Protein AF-A0A968TLF1-F1 (afdb_monomer)

Foldseek 3Di:
DDDDDDDDDPPPQCQDFLWQLFADQWPDPCLLVVNLVQFAQAPDPPQSQNQFFFLRVDDDDPPGPDRDDGQQEGWTDAPDADPVLWGFIFGFGGAWFFWADWDPALEPAQQGTKIKGWDCGSNFTKIKIWGQFPDAPDDGGDTGHRRGTGGGWGQGHPPGDSVRTTTGMFIKHFFAQQVQVCCVVPVPVVDDVDDCPPGCPPCVRIHTFGCSVQNSCSVVVHIDRPVRSVVPDDPPDDDDDQDPCPPIPCSVRCVVPDDDDPPDDPPPPDD

Radius of gyration: 20.94 Å; Cα contacts (8 Å, |Δi|>4): 547; chains: 1; bounding box: 67×45×72 Å

Sequence (271 aa):
MRLLLCGAVWATGWCGAQTLDFQWPTENRALAEGRLEEFYQPTIRNRLISGQYGFVRTSGPEPPRYFERFHEGLDIRPVRRDAAGEPLDPVSAAAAGVVRYVNNRPGASNYGRYVVVEHPVGGHRVFTFYGHLARVGVAAGAEVARGGELGILGYTGTGITKERAHLHFEVTFRIQEDYAKWYVERGKKFGEESRNDHGDWNGLAFLGVDPAPVLLAAHRGEAMTLEAVFAAQEPQFKIRFPAPESYLYWQRQFPEQVEGGLAGRRRRVGK

pLDDT: mean 85.49, std 18.59, range [22.3, 98.88]

Structure (mmCIF, N/CA/C/O backbone):
data_AF-A0A968TLF1-F1
#
_entry.id   AF-A0A968TLF1-F1
#
loop_
_atom_site.group_PDB
_atom_site.id
_atom_site.type_symbol
_atom_site.label_atom_id
_atom_site.label_alt_id
_atom_site.label_comp_id
_atom_site.label_asym_id
_atom_site.label_entity_id
_atom_site.label_seq_id
_atom_site.pdbx_PDB_ins_code
_atom_site.Cartn_x
_atom_site.Cartn_y
_atom_site.Cartn_z
_atom_site.occupancy
_atom_site.B_iso_or_equiv
_atom_site.auth_seq_id
_atom_site.auth_comp_id
_atom_site.auth_asym_id
_atom_site.auth_atom_id
_atom_site.pdbx_PDB_model_num
ATOM 1 N N . MET A 1 1 ? -38.750 -18.410 37.688 1.00 26.41 1 MET A N 1
ATOM 2 C CA . MET A 1 1 ? -39.864 -18.815 36.798 1.00 26.41 1 MET A CA 1
ATOM 3 C C . MET A 1 1 ? -40.213 -17.611 35.920 1.00 26.41 1 MET A C 1
ATOM 5 O O . MET A 1 1 ? -40.122 -16.505 36.428 1.00 26.41 1 MET A O 1
ATOM 9 N N . ARG A 1 2 ? -40.454 -17.857 34.621 1.00 25.56 2 ARG A N 1
ATOM 10 C CA . ARG A 1 2 ? -40.613 -16.956 33.442 1.00 25.56 2 ARG A CA 1
ATOM 11 C C . ARG A 1 2 ? -41.352 -15.614 33.690 1.00 25.56 2 ARG A C 1
ATOM 13 O O . ARG A 1 2 ? -42.177 -15.563 34.587 1.00 25.56 2 ARG A O 1
ATOM 20 N N . LEU A 1 3 ? -41.173 -14.526 32.925 1.00 22.30 3 LEU A N 1
ATOM 21 C CA . LEU A 1 3 ? -41.148 -14.374 31.453 1.00 22.30 3 LEU A CA 1
ATOM 22 C C . LEU A 1 3 ? -40.607 -12.973 31.067 1.00 22.30 3 LEU A C 1
ATOM 24 O O . LEU A 1 3 ? -40.957 -12.000 31.724 1.00 22.30 3 LEU A O 1
ATOM 28 N N . LEU A 1 4 ? -39.883 -12.853 29.949 1.00 22.69 4 LEU A N 1
ATOM 29 C CA . LEU A 1 4 ? -39.806 -11.616 29.156 1.00 22.69 4 LEU A CA 1
ATOM 30 C C . LEU A 1 4 ? -39.796 -12.005 27.672 1.00 22.69 4 LEU A C 1
ATOM 32 O O . LEU A 1 4 ? -38.877 -12.664 27.193 1.00 22.69 4 LEU A O 1
ATOM 36 N N . LEU A 1 5 ? -40.877 -11.646 26.982 1.00 34.75 5 LEU A N 1
ATOM 37 C CA . LEU A 1 5 ? -41.013 -11.657 25.529 1.00 34.75 5 LEU A CA 1
ATOM 38 C C . LEU A 1 5 ? -40.664 -10.248 25.055 1.00 34.75 5 LEU A C 1
ATOM 40 O O . LEU A 1 5 ? -41.315 -9.300 25.484 1.00 34.75 5 LEU A O 1
ATOM 44 N N . CYS A 1 6 ? -39.693 -10.111 24.157 1.00 28.41 6 CYS A N 1
ATOM 45 C CA . CYS A 1 6 ? -39.662 -8.975 23.246 1.00 28.41 6 CYS A CA 1
ATOM 46 C C . CYS A 1 6 ? -38.902 -9.332 21.969 1.00 28.41 6 CYS A C 1
ATOM 48 O O . CYS A 1 6 ? -37.732 -9.696 22.016 1.00 28.41 6 CYS A O 1
ATOM 50 N N . GLY A 1 7 ? -39.640 -9.238 20.860 1.00 25.33 7 GLY A N 1
ATOM 51 C CA . GLY A 1 7 ? -39.197 -8.918 19.505 1.00 25.33 7 GLY A CA 1
ATOM 52 C C . GLY A 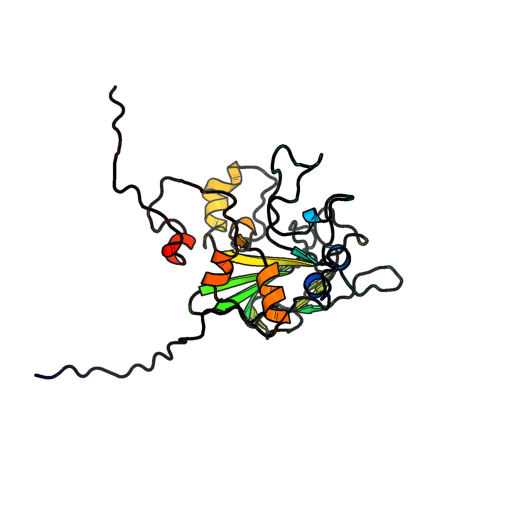1 7 ? -37.887 -9.518 19.019 1.00 25.33 7 GLY A C 1
ATOM 53 O O . GLY A 1 7 ? -36.814 -8.979 19.272 1.00 25.33 7 GLY A O 1
ATOM 54 N N . ALA A 1 8 ? -38.004 -10.544 18.179 1.00 33.44 8 ALA A N 1
ATOM 55 C CA . ALA A 1 8 ? -36.965 -10.895 17.228 1.00 33.44 8 ALA A CA 1
ATOM 56 C C . ALA A 1 8 ? -36.716 -9.707 16.282 1.00 33.44 8 ALA A C 1
ATOM 58 O O . ALA A 1 8 ? -37.448 -9.500 15.315 1.00 33.44 8 ALA A O 1
ATOM 59 N N . VAL A 1 9 ? -35.672 -8.930 16.559 1.00 32.50 9 VAL A N 1
ATOM 60 C CA . VAL A 1 9 ? -34.968 -8.192 15.514 1.00 32.50 9 VAL A CA 1
ATOM 61 C C . VAL A 1 9 ? -33.915 -9.154 14.998 1.00 32.50 9 VAL A C 1
ATOM 63 O O . VAL A 1 9 ? -32.971 -9.496 15.709 1.00 32.50 9 VAL A O 1
ATOM 66 N N . TRP A 1 10 ? -34.096 -9.617 13.766 1.00 33.94 10 TRP A N 1
ATOM 67 C CA . TRP A 1 10 ? -33.029 -10.249 13.008 1.00 33.94 10 TRP A CA 1
ATOM 68 C C . TRP A 1 10 ? -31.988 -9.169 12.711 1.00 33.94 10 TRP A C 1
ATOM 70 O O . TRP A 1 10 ? -31.961 -8.585 11.633 1.00 33.94 10 TRP A O 1
ATOM 80 N N . ALA A 1 11 ? -31.137 -8.868 13.688 1.00 34.66 11 ALA A N 1
ATOM 81 C CA . ALA A 1 11 ? -29.806 -8.419 13.358 1.00 34.66 11 ALA A CA 1
ATOM 82 C C . ALA A 1 11 ? -29.149 -9.644 12.730 1.00 34.66 11 ALA A C 1
ATOM 84 O O . ALA A 1 11 ? -28.826 -10.611 13.422 1.00 34.66 11 ALA A O 1
ATOM 85 N N . THR A 1 12 ? -28.998 -9.638 11.408 1.00 38.50 12 THR A N 1
ATOM 86 C CA . THR A 1 12 ? -27.968 -10.437 10.753 1.00 38.50 12 THR A CA 1
ATOM 87 C C . THR A 1 12 ? -26.639 -9.934 11.301 1.00 38.50 12 THR A C 1
ATOM 89 O O . THR A 1 12 ? -25.987 -9.070 10.718 1.00 38.50 12 THR A O 1
ATOM 92 N N . GLY A 1 13 ? -26.288 -10.405 12.497 1.00 34.53 13 GLY A N 1
ATOM 93 C CA . GLY A 1 13 ? -24.956 -10.290 13.033 1.00 34.53 13 GLY A CA 1
ATOM 94 C C . GLY A 1 13 ? -24.076 -11.010 12.039 1.00 34.53 13 GLY A C 1
ATOM 95 O O . GLY A 1 13 ? -24.109 -12.237 11.947 1.00 34.53 13 GLY A O 1
ATOM 96 N N . TRP A 1 14 ? -23.326 -10.244 11.256 1.00 41.62 14 TRP A N 1
ATOM 97 C CA . TRP A 1 14 ? -22.192 -10.778 10.534 1.00 41.62 14 TRP A CA 1
ATOM 98 C C . TRP A 1 14 ? -21.167 -11.16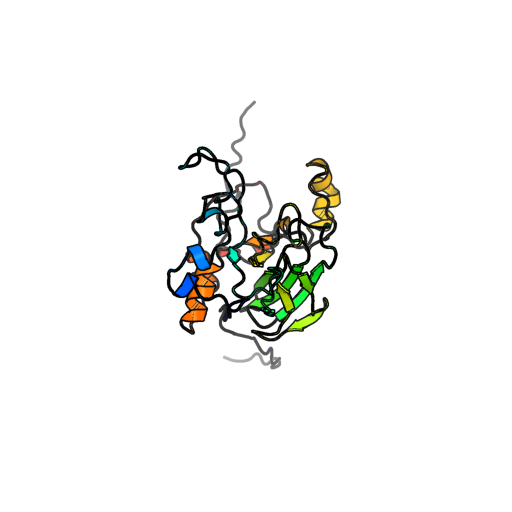5 11.602 1.00 41.62 14 TRP A C 1
ATOM 100 O O . TRP A 1 14 ? -20.234 -10.433 11.907 1.00 41.62 14 TRP A O 1
ATOM 110 N N . CYS A 1 15 ? -21.356 -12.336 12.207 1.00 38.25 15 CYS A N 1
ATOM 111 C CA . CYS A 1 15 ? -20.282 -13.076 12.849 1.00 38.25 15 CYS A CA 1
ATOM 112 C C . CYS A 1 15 ? -19.454 -13.701 11.715 1.00 38.25 15 CYS A C 1
ATOM 114 O O . CYS A 1 15 ? -19.389 -14.913 11.545 1.00 38.25 15 CYS A O 1
ATOM 116 N N .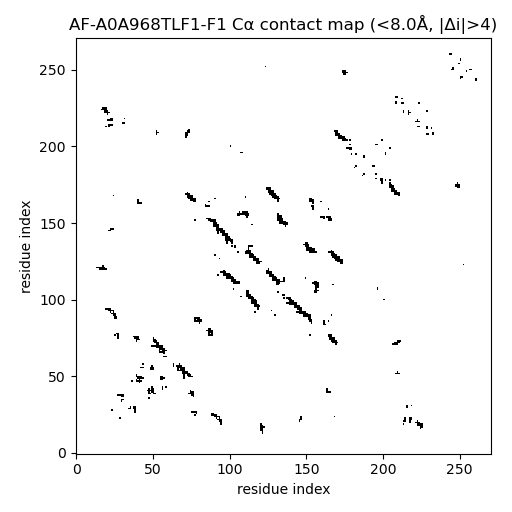 GLY A 1 16 ? -18.947 -12.843 10.825 1.00 49.25 16 GLY A N 1
ATOM 117 C CA . GLY A 1 16 ? -17.960 -13.231 9.836 1.00 49.25 16 GL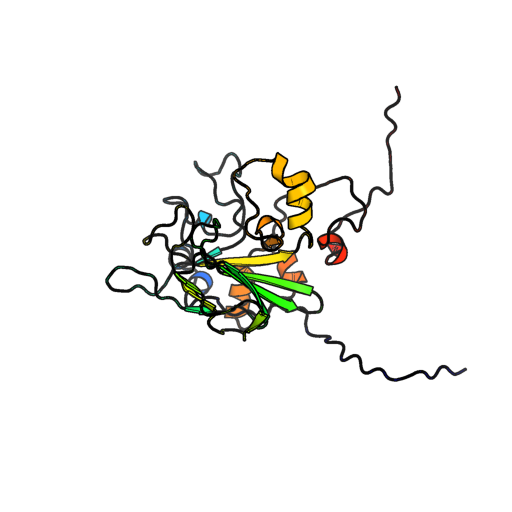Y A CA 1
ATOM 118 C C . GLY A 1 16 ? -16.647 -13.459 10.565 1.00 49.25 16 GLY A C 1
ATOM 119 O O . GLY A 1 16 ? -16.340 -12.751 11.527 1.00 49.25 16 GLY A O 1
ATOM 120 N N . ALA A 1 17 ? -15.879 -14.447 10.120 1.00 57.53 17 ALA A N 1
ATOM 121 C CA . ALA A 1 17 ? -14.510 -14.609 10.576 1.00 57.53 17 ALA A CA 1
ATOM 122 C C . ALA A 1 17 ? -13.767 -13.262 10.442 1.00 57.53 17 ALA A C 1
ATOM 124 O O . ALA A 1 17 ? -13.889 -12.583 9.420 1.00 57.53 17 ALA A O 1
ATOM 125 N N . GLN A 1 18 ? -13.033 -12.848 11.482 1.00 78.88 18 GLN A N 1
ATOM 126 C CA . GLN A 1 18 ? -12.209 -11.628 11.493 1.00 78.88 18 GLN A CA 1
ATOM 127 C C . GLN A 1 18 ? -10.947 -11.816 10.635 1.00 78.88 18 GLN A C 1
ATOM 129 O O . GLN A 1 18 ? -9.830 -11.594 11.097 1.00 78.88 18 GLN A O 1
ATOM 134 N N . THR A 1 19 ? -11.108 -12.322 9.415 1.00 87.38 19 THR A N 1
ATOM 135 C CA . THR A 1 19 ? -10.018 -12.814 8.579 1.00 87.38 19 THR A CA 1
ATOM 136 C C . THR A 1 19 ? -9.822 -11.958 7.341 1.00 87.38 19 THR A C 1
ATOM 138 O O . THR A 1 19 ? -10.777 -11.633 6.636 1.00 87.38 19 THR A O 1
ATOM 141 N N . LEU A 1 20 ? -8.565 -11.656 7.042 1.00 87.12 20 LEU A N 1
ATOM 142 C CA . LEU A 1 20 ? -8.115 -11.076 5.788 1.00 87.12 20 LEU A CA 1
ATOM 143 C C . LEU A 1 20 ? -7.947 -12.188 4.751 1.00 87.12 20 LEU A C 1
ATOM 145 O O . LEU A 1 20 ? -6.890 -12.813 4.667 1.00 87.12 20 LEU A O 1
ATOM 149 N N . ASP A 1 21 ? -8.998 -12.439 3.969 1.00 88.44 21 ASP A N 1
ATOM 150 C CA . ASP A 1 21 ? -8.920 -13.266 2.757 1.00 88.44 21 ASP A CA 1
ATOM 151 C C . ASP A 1 21 ? -8.455 -12.402 1.582 1.00 88.44 21 ASP A C 1
ATOM 153 O O . ASP A 1 21 ? -9.246 -11.848 0.811 1.00 88.44 21 ASP A O 1
ATOM 157 N N . PHE A 1 22 ? -7.142 -12.210 1.506 1.00 94.81 22 PHE A N 1
ATOM 158 C CA . PHE A 1 22 ? -6.538 -11.368 0.486 1.00 94.81 22 PHE A CA 1
ATOM 159 C C . PHE A 1 22 ? -6.160 -12.177 -0.757 1.00 94.81 22 PHE A C 1
ATOM 161 O O . PHE A 1 22 ? -6.060 -13.403 -0.761 1.00 94.81 22 PHE A O 1
ATOM 168 N N . GLN A 1 23 ? -5.963 -11.464 -1.852 1.00 96.81 23 GLN A N 1
ATOM 169 C CA . GLN A 1 23 ? -5.277 -11.910 -3.050 1.00 96.81 23 GLN A CA 1
ATOM 170 C C . GLN A 1 23 ? -4.143 -10.926 -3.346 1.00 96.81 23 GLN A C 1
ATOM 172 O O . GLN A 1 23 ? -4.087 -9.830 -2.786 1.00 96.81 23 GLN A O 1
ATOM 177 N N . TRP A 1 24 ? -3.222 -11.317 -4.217 1.00 98.25 24 TRP A N 1
ATOM 178 C CA . TRP A 1 24 ? -2.065 -10.491 -4.537 1.00 98.25 24 TRP A CA 1
ATOM 179 C C . TRP A 1 24 ? -2.464 -9.292 -5.407 1.00 98.25 24 TRP A C 1
ATOM 181 O O . TRP A 1 24 ? -3.121 -9.468 -6.428 1.00 98.25 24 TRP A O 1
ATOM 191 N N . PRO A 1 25 ? -2.027 -8.069 -5.085 1.00 98.44 25 PRO A N 1
ATOM 192 C CA . PRO A 1 25 ? -2.493 -6.874 -5.786 1.00 98.44 25 PRO A CA 1
ATOM 193 C C . PRO A 1 25 ? -1.937 -6.729 -7.215 1.00 98.44 25 PRO A C 1
ATOM 195 O O . PRO A 1 25 ? -2.433 -5.903 -7.976 1.00 98.44 25 PRO A O 1
ATOM 198 N N . THR A 1 26 ? -0.936 -7.530 -7.589 1.00 98.44 26 THR A N 1
ATOM 199 C CA . THR A 1 26 ? -0.379 -7.653 -8.948 1.00 98.44 26 THR A CA 1
ATOM 200 C C . THR A 1 26 ? -0.198 -9.131 -9.299 1.00 98.44 26 THR A C 1
ATOM 202 O O . THR A 1 26 ? -0.517 -10.011 -8.499 1.00 98.44 26 THR A O 1
ATOM 205 N N . GLU A 1 27 ? 0.345 -9.443 -10.476 1.00 97.88 27 GLU A N 1
ATOM 206 C CA . GLU A 1 27 ? 0.711 -10.814 -10.863 1.00 97.88 27 GLU A CA 1
ATOM 207 C C . GLU A 1 27 ? 2.030 -11.302 -10.253 1.00 97.88 27 GLU A C 1
ATOM 209 O O . GLU A 1 27 ? 2.309 -12.497 -10.287 1.00 97.88 27 GLU A O 1
ATOM 214 N N . ASN A 1 28 ? 2.835 -10.415 -9.663 1.00 98.44 28 ASN A N 1
ATOM 215 C CA . ASN A 1 28 ? 4.126 -10.795 -9.102 1.00 98.44 28 ASN A CA 1
ATOM 216 C C . ASN A 1 28 ? 3.938 -11.749 -7.903 1.00 98.44 28 ASN A C 1
ATOM 218 O O . ASN A 1 28 ? 3.267 -11.409 -6.927 1.00 98.44 28 ASN A O 1
ATOM 222 N N . ARG A 1 29 ? 4.500 -12.963 -7.985 1.00 97.94 29 ARG A N 1
ATOM 223 C CA . ARG A 1 29 ? 4.467 -13.999 -6.928 1.00 97.94 29 ARG A CA 1
ATOM 224 C C . ARG A 1 29 ? 5.842 -14.290 -6.323 1.00 97.94 29 ARG A C 1
ATOM 226 O O . ARG A 1 29 ? 5.943 -15.118 -5.424 1.00 97.94 29 ARG A O 1
ATOM 233 N N . ALA A 1 30 ? 6.886 -13.579 -6.751 1.00 98.31 30 ALA A N 1
ATOM 234 C CA . ALA A 1 30 ? 8.275 -13.908 -6.444 1.00 98.31 30 ALA A CA 1
ATOM 235 C C . ALA A 1 30 ? 8.590 -13.982 -4.936 1.00 98.31 30 ALA A C 1
ATOM 237 O O . ALA A 1 30 ? 9.421 -14.792 -4.528 1.00 98.31 30 ALA A O 1
ATOM 238 N N . LEU A 1 31 ? 7.886 -13.214 -4.092 1.00 97.94 31 LEU A N 1
ATOM 239 C CA . LEU A 1 31 ? 8.010 -13.299 -2.632 1.00 97.94 31 LEU A CA 1
ATOM 240 C C . LEU A 1 31 ? 7.664 -14.695 -2.093 1.00 97.94 31 LEU A C 1
ATOM 242 O O . LEU A 1 31 ? 8.396 -15.219 -1.258 1.00 97.94 31 LEU A O 1
ATOM 246 N N . ALA A 1 32 ? 6.582 -15.308 -2.581 1.00 97.44 32 ALA A N 1
ATOM 247 C CA . ALA A 1 32 ? 6.165 -16.645 -2.156 1.00 97.44 32 ALA A CA 1
ATOM 248 C C . ALA A 1 32 ? 7.154 -17.738 -2.577 1.00 97.44 32 ALA A C 1
ATOM 250 O O . ALA A 1 32 ? 7.231 -18.793 -1.956 1.00 97.44 32 ALA A O 1
ATOM 251 N N . GLU A 1 33 ? 7.939 -17.458 -3.612 1.00 96.50 33 GLU A N 1
ATOM 252 C CA . GLU A 1 33 ? 8.927 -18.367 -4.183 1.00 96.50 33 GLU A CA 1
ATOM 253 C C . GLU A 1 33 ? 10.349 -18.076 -3.659 1.00 96.50 33 GLU A C 1
ATOM 255 O O . GLU A 1 33 ? 11.325 -18.637 -4.152 1.00 96.50 33 GLU A O 1
ATOM 260 N N . GLY A 1 34 ? 10.485 -17.176 -2.675 1.00 96.81 34 GLY A N 1
ATOM 261 C CA . GLY A 1 34 ? 11.762 -16.803 -2.059 1.00 96.81 34 GLY A CA 1
ATOM 262 C C . GLY A 1 34 ? 12.666 -15.915 -2.924 1.00 96.81 34 GLY A C 1
ATOM 263 O O . GLY A 1 34 ? 13.791 -15.612 -2.529 1.00 96.81 34 GLY A O 1
ATOM 264 N N . ARG A 1 35 ? 12.196 -15.450 -4.087 1.00 97.62 35 ARG A N 1
ATOM 265 C CA . ARG A 1 35 ? 12.957 -14.600 -5.017 1.00 97.62 35 ARG A CA 1
ATOM 266 C C . ARG A 1 35 ? 12.776 -13.120 -4.690 1.00 97.62 35 ARG A C 1
ATOM 268 O O . ARG A 1 35 ? 12.132 -12.361 -5.410 1.00 97.62 35 ARG A O 1
ATOM 275 N N . LEU A 1 36 ? 13.357 -12.701 -3.569 1.00 97.00 36 LEU A N 1
ATOM 276 C CA . LEU A 1 36 ? 13.153 -11.361 -3.005 1.00 97.00 36 LEU A CA 1
ATOM 277 C C . LEU A 1 36 ? 13.583 -10.224 -3.947 1.00 97.00 36 LEU A C 1
ATOM 279 O O . LEU A 1 36 ? 12.935 -9.181 -3.971 1.00 97.00 36 LEU A O 1
ATOM 283 N N . GLU A 1 37 ? 14.640 -10.422 -4.739 1.00 95.81 37 GLU A N 1
ATOM 284 C CA . GLU A 1 37 ? 15.132 -9.428 -5.706 1.00 95.81 37 GLU A CA 1
ATOM 285 C C . GLU A 1 37 ? 14.175 -9.199 -6.878 1.00 95.81 37 GLU A C 1
ATOM 287 O O . GLU A 1 37 ? 14.136 -8.104 -7.435 1.00 95.81 37 GLU A O 1
ATOM 292 N N . GLU A 1 38 ? 13.364 -10.192 -7.228 1.00 97.19 38 GLU A N 1
ATOM 293 C CA . GLU A 1 38 ? 12.333 -10.076 -8.264 1.00 97.19 38 GLU A CA 1
ATOM 294 C C . GLU A 1 38 ? 11.026 -9.495 -7.713 1.00 97.19 38 GLU A C 1
ATOM 296 O O . GLU A 1 38 ? 10.191 -9.014 -8.478 1.00 97.19 38 GLU A O 1
ATOM 301 N N . PHE A 1 39 ? 10.850 -9.505 -6.389 1.00 98.19 39 PHE A N 1
ATOM 302 C CA . PHE A 1 39 ? 9.660 -8.975 -5.736 1.00 98.19 39 PHE A CA 1
ATOM 303 C C . PHE A 1 39 ? 9.820 -7.525 -5.285 1.00 98.19 39 PHE A C 1
ATOM 305 O O . PHE A 1 39 ? 9.001 -6.685 -5.648 1.00 98.19 39 PHE A O 1
ATOM 312 N N . TYR A 1 40 ? 10.858 -7.222 -4.502 1.00 97.88 40 TYR A N 1
ATOM 313 C CA . TYR A 1 40 ? 11.035 -5.902 -3.904 1.00 97.88 40 TYR A CA 1
ATOM 314 C C . TYR A 1 40 ? 11.727 -4.941 -4.864 1.00 97.88 40 TYR A C 1
ATOM 316 O O . TYR A 1 40 ? 12.813 -5.219 -5.379 1.00 97.88 40 TYR A O 1
ATOM 324 N N . GLN A 1 41 ? 11.123 -3.774 -5.075 1.00 96.38 41 GLN A N 1
ATOM 325 C CA . GLN A 1 41 ? 11.743 -2.671 -5.792 1.00 96.38 41 GLN A CA 1
ATOM 326 C C . GLN A 1 41 ? 12.505 -1.794 -4.792 1.00 96.38 41 GLN A C 1
ATOM 328 O O . GLN A 1 41 ? 11.887 -1.059 -4.025 1.00 96.38 41 GLN A O 1
ATOM 333 N N . PRO A 1 42 ? 13.847 -1.805 -4.789 1.00 92.00 42 PRO A N 1
ATOM 334 C CA . PRO A 1 42 ? 14.599 -0.953 -3.883 1.00 92.00 42 PRO A CA 1
ATOM 335 C C . PRO A 1 42 ? 14.397 0.529 -4.219 1.00 92.00 42 PRO A C 1
ATOM 337 O O . PRO A 1 42 ? 14.453 0.948 -5.386 1.00 92.00 42 PRO A O 1
ATOM 340 N N . THR A 1 43 ? 14.224 1.336 -3.174 1.00 84.00 43 THR A N 1
ATOM 341 C CA . THR A 1 43 ? 14.180 2.799 -3.264 1.00 84.00 43 THR A CA 1
ATOM 342 C C . THR A 1 43 ? 15.540 3.447 -3.031 1.00 84.00 43 THR A C 1
ATOM 344 O O . THR A 1 43 ? 15.784 4.559 -3.498 1.00 84.00 43 THR A O 1
ATOM 347 N N . ILE A 1 44 ? 16.449 2.718 -2.383 1.00 81.94 44 ILE A N 1
ATOM 348 C CA . ILE A 1 44 ? 17.841 3.095 -2.157 1.00 81.94 44 ILE A CA 1
ATOM 349 C C . ILE A 1 44 ? 18.732 2.154 -2.967 1.00 81.94 44 ILE A C 1
ATOM 351 O O . ILE A 1 44 ? 18.576 0.930 -2.932 1.00 81.94 44 ILE A O 1
ATOM 355 N N . ARG A 1 45 ? 19.677 2.728 -3.721 1.00 78.81 45 ARG A N 1
ATOM 356 C CA . ARG A 1 45 ? 20.585 1.962 -4.583 1.00 78.81 45 ARG A CA 1
ATOM 357 C C . ARG A 1 45 ? 21.303 0.879 -3.772 1.00 78.81 45 ARG A C 1
ATOM 359 O O . ARG A 1 45 ? 21.856 1.170 -2.718 1.00 78.81 45 ARG A O 1
ATOM 366 N N . ASN A 1 46 ? 21.317 -0.347 -4.296 1.00 76.62 46 ASN A N 1
ATOM 367 C CA . ASN A 1 46 ? 21.970 -1.517 -3.696 1.00 76.62 46 ASN A CA 1
ATOM 368 C C . ASN A 1 46 ? 21.453 -1.905 -2.294 1.00 76.62 46 ASN A C 1
ATOM 370 O O . ASN A 1 46 ? 22.153 -2.592 -1.558 1.00 76.62 46 ASN A O 1
ATOM 374 N N . ARG A 1 47 ? 20.234 -1.495 -1.918 1.00 85.88 47 ARG A N 1
ATOM 375 C CA . ARG A 1 47 ? 19.619 -1.840 -0.629 1.00 85.88 47 ARG A CA 1
ATOM 376 C C . ARG A 1 47 ? 18.235 -2.439 -0.854 1.00 85.88 47 ARG A C 1
ATOM 378 O O . ARG A 1 47 ? 17.233 -1.733 -0.771 1.00 85.88 47 ARG A O 1
ATOM 385 N N . LEU A 1 48 ? 18.179 -3.744 -1.135 1.00 88.94 48 LEU A N 1
ATOM 386 C CA . LEU A 1 48 ? 16.928 -4.470 -1.412 1.00 88.94 48 LEU A CA 1
ATOM 387 C C . LEU A 1 48 ? 15.866 -4.246 -0.330 1.00 88.94 48 LEU A C 1
ATOM 389 O O . LEU A 1 48 ? 14.705 -3.997 -0.643 1.00 88.94 48 LEU A O 1
ATOM 393 N N . ILE A 1 49 ? 16.294 -4.253 0.937 1.00 90.25 49 ILE A N 1
ATOM 394 C CA . ILE A 1 49 ? 15.407 -4.077 2.089 1.00 90.25 49 ILE A CA 1
ATOM 395 C C . ILE A 1 49 ? 14.618 -2.765 2.038 1.00 90.25 49 ILE A C 1
ATOM 397 O O . ILE A 1 49 ? 13.544 -2.714 2.604 1.00 90.25 49 ILE A O 1
ATOM 401 N N . SER A 1 50 ? 15.079 -1.733 1.319 1.00 91.94 50 SER A N 1
ATOM 402 C CA . SER A 1 50 ? 14.410 -0.420 1.248 1.00 91.94 50 SER A CA 1
ATOM 403 C C . SER A 1 50 ? 13.030 -0.417 0.571 1.00 91.94 50 SER A C 1
ATOM 405 O O . SER A 1 50 ? 12.361 0.618 0.598 1.00 91.94 50 SER A O 1
ATOM 407 N N . GLY A 1 51 ? 12.630 -1.539 -0.040 1.00 94.06 51 GLY A N 1
ATOM 408 C CA . GLY A 1 51 ? 11.273 -1.780 -0.542 1.00 94.06 51 GLY A CA 1
ATOM 409 C C . GLY A 1 51 ? 10.403 -2.659 0.370 1.00 94.06 51 GLY A C 1
ATOM 410 O O . GLY A 1 51 ? 9.266 -2.950 0.014 1.00 94.06 51 GLY A O 1
ATOM 411 N N . GLN A 1 52 ? 10.919 -3.113 1.516 1.00 95.44 52 GLN A N 1
ATOM 412 C CA . GLN A 1 52 ? 10.179 -3.905 2.509 1.00 95.44 52 GLN A CA 1
ATOM 413 C C . GLN A 1 52 ? 9.459 -2.999 3.509 1.00 95.44 52 GLN A C 1
ATOM 415 O O . GLN A 1 52 ? 9.769 -1.818 3.604 1.00 95.44 52 GLN A O 1
ATOM 420 N N . TYR A 1 53 ? 8.537 -3.546 4.286 1.00 94.56 53 TYR A N 1
ATOM 421 C CA . TYR A 1 53 ? 7.903 -2.815 5.375 1.00 94.56 53 TYR A CA 1
ATOM 422 C C . TYR A 1 53 ? 8.899 -2.516 6.513 1.00 94.56 53 TYR A C 1
ATOM 424 O O . TYR A 1 53 ? 9.816 -3.296 6.775 1.00 94.56 53 TYR A O 1
ATOM 432 N N . GLY A 1 54 ? 8.712 -1.398 7.218 1.00 91.94 54 GLY A N 1
ATOM 433 C CA . GLY A 1 54 ? 9.455 -1.074 8.438 1.00 91.94 54 GLY A CA 1
ATOM 434 C C . GLY A 1 54 ? 10.521 0.013 8.281 1.00 91.94 54 GLY A C 1
ATOM 435 O O . GLY A 1 54 ? 10.532 0.791 7.328 1.00 91.94 54 GLY A O 1
ATOM 436 N N . PHE A 1 55 ? 11.449 0.096 9.236 1.00 88.31 55 PHE A N 1
ATOM 437 C CA . PHE A 1 55 ? 12.536 1.084 9.242 1.00 88.31 55 PHE A CA 1
ATOM 438 C C . PHE A 1 55 ? 13.684 0.726 8.283 1.00 88.31 55 PHE A C 1
ATOM 440 O O . PHE A 1 55 ? 14.834 0.517 8.667 1.00 88.31 55 PHE A O 1
ATOM 447 N N . VAL A 1 56 ? 13.362 0.653 6.997 1.00 87.56 56 VAL A N 1
ATOM 448 C CA . VAL A 1 56 ? 14.263 0.130 5.963 1.00 87.56 56 VAL A CA 1
ATOM 449 C C . VAL A 1 56 ? 14.806 1.199 5.011 1.00 87.56 56 VAL A C 1
ATOM 451 O O . VAL A 1 56 ? 15.670 0.911 4.176 1.00 87.56 56 VAL A O 1
ATOM 454 N N . ARG A 1 57 ? 14.322 2.442 5.125 1.00 85.44 57 ARG A N 1
ATOM 455 C CA . ARG A 1 57 ? 14.675 3.576 4.256 1.00 85.44 57 ARG A CA 1
ATOM 456 C C . ARG A 1 57 ? 15.708 4.497 4.923 1.00 85.44 57 ARG A C 1
ATOM 458 O O . ARG A 1 57 ? 15.452 5.682 5.111 1.00 85.44 57 ARG A O 1
ATOM 465 N N . THR A 1 58 ? 16.878 3.946 5.259 1.00 79.69 58 THR A N 1
ATOM 466 C CA . THR A 1 58 ? 18.020 4.699 5.819 1.00 79.69 58 THR A CA 1
ATOM 467 C C . THR A 1 58 ? 19.163 4.880 4.810 1.00 79.69 58 THR A C 1
ATOM 469 O O . THR A 1 58 ? 19.534 3.959 4.073 1.00 79.69 58 THR A O 1
ATOM 472 N N . SER A 1 59 ? 19.778 6.061 4.820 1.00 69.44 59 SER A N 1
ATOM 473 C CA . SER A 1 59 ? 20.899 6.476 3.969 1.00 69.44 59 SER A CA 1
ATOM 474 C C . SER A 1 59 ? 22.287 6.016 4.491 1.00 69.44 59 SER A C 1
ATOM 476 O O . SER A 1 59 ? 23.112 6.835 4.871 1.00 69.44 59 SER A O 1
ATOM 478 N N . GLY A 1 60 ? 22.589 4.708 4.472 1.00 67.62 60 GLY A N 1
ATOM 479 C CA . GLY A 1 60 ? 23.944 4.125 4.679 1.00 67.62 60 GLY A CA 1
ATOM 480 C C . GLY A 1 60 ? 24.566 4.201 6.097 1.00 67.62 60 GLY A C 1
ATOM 481 O O . GLY A 1 60 ? 23.947 4.733 7.015 1.00 67.62 60 GLY A O 1
ATOM 482 N N . PRO A 1 61 ? 25.814 3.699 6.289 1.00 71.56 61 PRO A N 1
ATOM 483 C CA . PRO A 1 61 ? 26.229 2.330 5.936 1.00 71.56 61 PRO A CA 1
ATOM 484 C C . PRO A 1 61 ? 25.406 1.273 6.704 1.00 71.56 61 PRO A C 1
ATOM 486 O O . PRO A 1 61 ? 24.730 1.600 7.673 1.00 71.56 61 PRO A O 1
ATOM 489 N N . GLU A 1 62 ? 25.475 0.004 6.295 1.00 69.44 62 GLU A N 1
ATOM 490 C CA . GLU A 1 62 ? 24.887 -1.098 7.071 1.00 69.44 62 GLU A CA 1
ATOM 491 C C . GLU A 1 62 ? 25.824 -1.552 8.206 1.00 69.44 62 GLU A C 1
ATOM 493 O O . GLU A 1 62 ? 27.019 -1.730 7.950 1.00 69.44 62 GLU A O 1
ATOM 498 N N . PRO A 1 63 ? 25.312 -1.805 9.427 1.00 71.12 63 PRO A N 1
ATOM 499 C CA . PRO A 1 63 ? 23.945 -1.534 9.884 1.00 71.12 63 PRO A CA 1
ATOM 500 C C . PRO A 1 63 ? 23.703 -0.027 10.114 1.00 71.12 63 PRO A C 1
ATOM 502 O O . PRO A 1 63 ? 24.636 0.693 10.490 1.00 71.12 63 PRO A O 1
ATOM 505 N N . PRO A 1 64 ? 22.462 0.464 9.926 1.00 71.81 64 PRO A N 1
ATOM 506 C CA . PRO A 1 64 ? 22.153 1.882 10.062 1.00 71.81 64 PRO A CA 1
ATOM 507 C C . PRO A 1 64 ? 22.404 2.370 11.493 1.00 71.81 64 PRO A C 1
ATOM 509 O O . PRO A 1 64 ? 22.036 1.714 12.465 1.00 71.81 64 PRO A O 1
ATOM 512 N N . ARG A 1 65 ? 22.998 3.562 11.635 1.00 71.00 65 ARG A N 1
ATOM 513 C CA . ARG A 1 65 ? 23.205 4.191 12.957 1.00 71.00 65 ARG A CA 1
ATOM 514 C C . ARG A 1 65 ? 21.920 4.758 13.558 1.00 71.00 65 ARG A C 1
ATOM 516 O O . ARG A 1 65 ? 21.825 4.891 14.773 1.00 71.00 65 ARG A O 1
ATOM 523 N N . TYR A 1 66 ? 20.973 5.138 12.712 1.00 72.12 66 TYR A N 1
ATOM 524 C CA . TYR A 1 66 ? 19.659 5.646 13.082 1.00 72.12 66 TYR A CA 1
ATOM 525 C C . TYR A 1 66 ? 18.660 5.288 11.983 1.00 72.12 66 TYR A C 1
ATOM 527 O O . TYR A 1 66 ? 19.009 5.184 10.807 1.00 72.12 66 TYR A O 1
ATOM 535 N N . PHE A 1 67 ? 17.411 5.073 12.371 1.00 74.69 67 PHE A N 1
ATOM 536 C CA . PHE A 1 67 ? 16.333 4.780 11.442 1.00 74.69 67 PHE A CA 1
ATOM 537 C C . PHE A 1 67 ? 15.698 6.090 10.974 1.00 74.69 67 PHE A C 1
ATOM 539 O O . PHE A 1 67 ? 15.073 6.793 11.763 1.00 74.69 67 PHE A O 1
ATOM 546 N N . GLU A 1 68 ? 15.916 6.454 9.710 1.00 79.69 68 GLU A N 1
ATOM 547 C CA . GLU A 1 68 ? 15.529 7.774 9.192 1.00 79.69 68 GLU A CA 1
ATOM 548 C C . GLU A 1 68 ? 14.062 7.829 8.782 1.00 79.69 68 GLU A C 1
ATOM 550 O O . GLU A 1 68 ? 13.368 8.811 9.046 1.00 79.69 68 GLU A O 1
ATOM 555 N N . ARG A 1 69 ? 13.603 6.790 8.080 1.00 85.06 69 ARG A N 1
ATOM 556 C CA . ARG A 1 69 ? 12.270 6.746 7.488 1.00 85.06 69 ARG A CA 1
ATOM 557 C C . ARG A 1 69 ? 11.683 5.357 7.627 1.00 85.06 69 ARG A C 1
ATOM 559 O O . ARG A 1 69 ? 12.311 4.356 7.274 1.00 85.06 69 ARG A O 1
ATOM 566 N N . PHE A 1 70 ? 10.468 5.333 8.150 1.00 88.62 70 PHE A N 1
ATOM 567 C CA . PHE A 1 70 ? 9.618 4.162 8.120 1.00 88.62 70 PHE A CA 1
ATOM 568 C C . PHE A 1 70 ? 9.055 3.982 6.706 1.00 88.62 70 PHE A C 1
ATOM 570 O O . PHE A 1 70 ? 8.909 4.955 5.965 1.00 88.62 70 PHE A O 1
ATOM 577 N N . HIS A 1 71 ? 8.805 2.739 6.323 1.00 92.88 71 HIS A N 1
ATOM 578 C CA . HIS A 1 71 ? 8.113 2.383 5.101 1.00 92.88 71 HIS A CA 1
ATOM 579 C C . HIS A 1 71 ? 6.848 1.611 5.468 1.00 92.88 71 HIS A C 1
ATOM 581 O O . HIS A 1 71 ? 6.911 0.533 6.052 1.00 92.88 71 HIS A O 1
ATOM 587 N N . GLU A 1 72 ? 5.702 2.199 5.154 1.00 93.19 72 GLU A N 1
ATOM 588 C CA . GLU A 1 72 ? 4.373 1.795 5.610 1.00 93.19 72 GLU A CA 1
ATOM 589 C C . GLU A 1 72 ? 3.773 0.623 4.812 1.00 93.19 72 GLU A C 1
ATOM 591 O O . GLU A 1 72 ? 2.694 0.134 5.148 1.00 93.19 72 GLU A O 1
ATOM 596 N N . GLY A 1 73 ? 4.480 0.136 3.789 1.00 95.81 73 GLY A N 1
ATOM 597 C CA . GLY A 1 73 ? 4.018 -0.930 2.908 1.00 95.81 73 GLY A CA 1
ATOM 598 C C . GLY A 1 73 ? 5.150 -1.693 2.228 1.00 95.81 73 GLY A C 1
ATOM 599 O O . GLY A 1 73 ? 6.284 -1.722 2.703 1.00 95.81 73 GLY A O 1
ATOM 600 N N . LEU A 1 74 ? 4.822 -2.328 1.104 1.00 97.88 74 LEU A N 1
ATOM 601 C CA . LEU A 1 74 ? 5.763 -3.032 0.233 1.00 97.88 74 LEU A CA 1
ATOM 602 C C . LEU A 1 74 ? 5.854 -2.325 -1.117 1.00 97.88 74 LEU A C 1
ATOM 604 O O . LEU A 1 74 ? 4.833 -1.951 -1.692 1.00 97.88 74 LEU A O 1
ATOM 608 N N . ASP A 1 75 ? 7.063 -2.241 -1.663 1.00 98.25 75 ASP A N 1
ATOM 609 C CA . ASP A 1 75 ? 7.309 -1.761 -3.020 1.00 98.25 75 ASP A CA 1
ATOM 610 C C . ASP A 1 75 ? 7.465 -2.974 -3.952 1.00 98.25 75 ASP A C 1
ATOM 612 O O . ASP A 1 75 ? 8.525 -3.601 -4.007 1.00 98.25 75 ASP A O 1
ATOM 616 N N . ILE A 1 76 ? 6.396 -3.332 -4.667 1.00 98.62 76 ILE A N 1
ATOM 617 C CA . ILE A 1 76 ? 6.290 -4.551 -5.485 1.00 98.62 76 ILE A CA 1
ATOM 618 C C . ILE A 1 76 ? 6.693 -4.262 -6.936 1.00 98.62 76 ILE A C 1
ATOM 620 O O . ILE A 1 76 ? 6.112 -3.392 -7.591 1.00 98.62 76 ILE A O 1
ATOM 624 N N . ARG A 1 77 ? 7.660 -5.013 -7.472 1.00 98.31 77 ARG A N 1
ATOM 625 C CA . ARG A 1 77 ? 8.155 -4.857 -8.849 1.00 98.31 77 ARG A CA 1
ATOM 626 C C . ARG A 1 77 ? 7.102 -5.242 -9.897 1.00 98.31 77 ARG A C 1
ATOM 628 O O . ARG A 1 77 ? 6.412 -6.249 -9.707 1.00 98.31 77 ARG A O 1
ATOM 635 N N . PRO A 1 78 ? 7.035 -4.517 -11.030 1.00 98.06 78 PRO A N 1
ATOM 636 C CA . PRO A 1 78 ? 6.288 -4.958 -12.203 1.00 98.06 78 PRO A CA 1
ATOM 637 C C . PRO A 1 78 ? 6.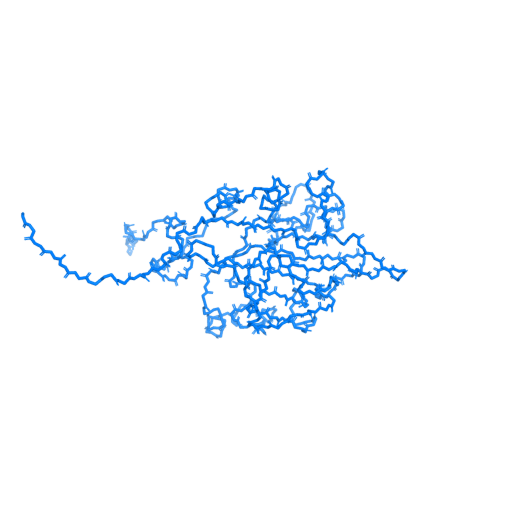908 -6.224 -12.798 1.00 98.06 78 PRO A C 1
ATOM 639 O O . PRO A 1 78 ? 8.135 -6.337 -12.863 1.00 98.06 78 PRO A O 1
ATOM 642 N N . VAL A 1 79 ? 6.068 -7.127 -13.302 1.00 98.06 79 VAL A N 1
ATOM 643 C CA . VAL A 1 79 ? 6.496 -8.293 -14.096 1.00 98.06 79 VAL A CA 1
ATOM 644 C C . VAL A 1 79 ? 6.225 -8.116 -15.590 1.00 98.06 79 VAL A C 1
ATOM 646 O O . VAL A 1 79 ? 6.687 -8.924 -16.395 1.00 98.06 79 VAL A O 1
ATOM 649 N N . ARG A 1 80 ? 5.519 -7.050 -15.991 1.00 97.31 80 ARG A N 1
ATOM 650 C CA . ARG A 1 80 ? 5.234 -6.738 -17.395 1.00 97.31 80 ARG A CA 1
ATOM 651 C C . ARG A 1 80 ? 5.739 -5.351 -17.755 1.00 97.31 80 ARG A C 1
ATOM 653 O O . ARG A 1 80 ? 5.445 -4.371 -17.072 1.00 97.31 80 ARG A O 1
ATOM 660 N N . ARG A 1 81 ? 6.455 -5.257 -18.876 1.00 97.75 81 ARG A N 1
ATOM 661 C CA . ARG A 1 81 ? 6.834 -3.984 -19.493 1.00 97.75 81 ARG A CA 1
ATOM 662 C C . ARG A 1 81 ? 6.648 -4.031 -21.003 1.00 97.75 81 ARG A C 1
ATOM 664 O O . ARG A 1 81 ? 6.803 -5.094 -21.601 1.00 97.75 81 ARG A O 1
ATOM 671 N N . ASP A 1 82 ? 6.318 -2.894 -21.605 1.00 97.31 82 ASP A N 1
ATOM 672 C CA . ASP A 1 82 ? 6.311 -2.752 -23.063 1.00 97.31 82 ASP A CA 1
ATOM 673 C C . ASP A 1 82 ? 7.731 -2.552 -23.636 1.00 97.31 82 ASP A C 1
ATOM 675 O O . ASP A 1 82 ? 8.729 -2.543 -22.911 1.00 97.31 82 ASP A O 1
ATOM 679 N N . ALA A 1 83 ? 7.832 -2.369 -24.957 1.00 97.25 83 ALA A N 1
ATOM 680 C CA . ALA A 1 83 ? 9.106 -2.137 -25.643 1.00 97.25 83 ALA A CA 1
ATOM 681 C C . ALA A 1 83 ? 9.796 -0.816 -25.247 1.00 97.25 83 ALA A C 1
ATOM 683 O O . ALA A 1 83 ? 11.011 -0.692 -25.388 1.00 97.25 83 ALA A O 1
ATOM 684 N N . ALA A 1 84 ? 9.041 0.166 -24.745 1.00 96.62 84 ALA A N 1
ATOM 685 C CA . ALA A 1 84 ? 9.575 1.411 -24.202 1.00 96.62 84 ALA A CA 1
ATOM 686 C C . ALA A 1 84 ? 9.965 1.279 -22.716 1.00 96.62 84 ALA A C 1
ATOM 688 O O . ALA A 1 84 ? 10.525 2.216 -22.140 1.00 96.62 84 ALA A O 1
ATOM 689 N N . GLY A 1 85 ? 9.710 0.124 -22.097 1.00 96.81 85 GLY A N 1
ATOM 690 C CA . GLY A 1 85 ? 9.969 -0.155 -20.693 1.00 96.81 85 GLY A CA 1
ATOM 691 C C . GLY A 1 85 ? 8.868 0.336 -19.752 1.00 96.81 85 GLY A C 1
ATOM 692 O O . GLY A 1 85 ? 9.105 0.368 -18.545 1.00 96.81 85 GLY A O 1
ATOM 693 N N . GLU A 1 86 ? 7.699 0.733 -20.255 1.00 97.88 86 GLU A N 1
ATOM 694 C CA . GLU A 1 86 ? 6.572 1.173 -19.427 1.00 97.88 86 GLU A CA 1
ATOM 695 C C . GLU A 1 86 ? 5.945 -0.017 -18.694 1.00 97.88 86 GLU A C 1
ATOM 697 O O . GLU A 1 86 ? 5.710 -1.047 -19.330 1.00 97.88 86 GLU A O 1
ATOM 702 N N . PRO A 1 87 ? 5.682 0.072 -17.376 1.00 97.88 87 PRO A N 1
ATOM 703 C CA . PRO A 1 87 ? 5.011 -0.997 -16.642 1.00 97.88 87 PRO A CA 1
ATOM 704 C C . PRO A 1 87 ? 3.570 -1.183 -17.136 1.00 97.88 87 PRO A C 1
ATOM 706 O O . PRO A 1 87 ? 2.858 -0.210 -17.384 1.00 97.88 87 PRO A O 1
ATOM 709 N N . LEU A 1 88 ? 3.135 -2.439 -17.257 1.00 97.94 88 LEU A N 1
ATOM 710 C CA . LEU A 1 88 ? 1.805 -2.794 -17.779 1.00 97.94 88 LEU A CA 1
ATOM 711 C C . LEU A 1 88 ? 0.939 -3.564 -16.780 1.00 97.94 88 LEU A C 1
ATOM 713 O O . LEU A 1 88 ? -0.200 -3.903 -17.097 1.00 97.94 88 LEU A O 1
ATOM 717 N N . ASP A 1 89 ? 1.479 -3.891 -15.608 1.00 98.56 89 ASP A N 1
ATOM 718 C CA . ASP A 1 89 ? 0.811 -4.716 -14.610 1.00 98.56 89 ASP A CA 1
ATOM 719 C C . ASP A 1 89 ? -0.558 -4.125 -14.224 1.00 98.56 89 ASP A C 1
ATOM 721 O O . ASP A 1 89 ? -0.628 -2.984 -13.743 1.00 98.56 89 ASP A O 1
ATOM 725 N N . PRO A 1 90 ? -1.653 -4.890 -14.386 1.00 98.56 90 PRO A N 1
ATOM 726 C CA . PRO A 1 90 ? -2.919 -4.554 -13.760 1.00 98.56 90 PRO A CA 1
ATOM 727 C C . PRO A 1 90 ? -2.758 -4.580 -12.242 1.00 98.56 90 PRO A C 1
ATOM 729 O O . PRO A 1 90 ? -2.186 -5.515 -11.676 1.00 98.56 90 PRO A O 1
ATOM 732 N N . VAL A 1 91 ? -3.287 -3.556 -11.583 1.00 98.88 91 VAL A N 1
ATOM 733 C CA . VAL A 1 91 ? -3.350 -3.478 -10.125 1.00 98.88 91 VAL A CA 1
ATOM 734 C C . VAL A 1 91 ? -4.776 -3.776 -9.707 1.00 98.88 91 VAL A C 1
ATOM 736 O O . VAL A 1 91 ? -5.705 -3.122 -10.177 1.00 98.88 91 VAL A O 1
ATOM 739 N N . SER A 1 92 ? -4.949 -4.762 -8.834 1.00 98.75 92 SER A N 1
ATOM 740 C CA . SER A 1 92 ? -6.258 -5.291 -8.446 1.00 98.75 92 SER A CA 1
ATOM 741 C C . SER A 1 92 ? -6.481 -5.221 -6.941 1.00 98.75 92 SER A C 1
ATOM 743 O O . SER A 1 92 ? -5.535 -5.296 -6.157 1.00 98.75 92 SER A O 1
ATOM 745 N N . ALA A 1 93 ? -7.742 -5.117 -6.526 1.00 98.75 93 ALA A N 1
ATOM 746 C CA . ALA A 1 93 ? -8.111 -5.069 -5.119 1.00 98.75 93 ALA A CA 1
ATOM 747 C C . ALA A 1 93 ? -7.707 -6.369 -4.410 1.00 98.75 93 ALA A C 1
ATOM 749 O O . ALA A 1 93 ? -8.050 -7.468 -4.854 1.00 98.75 93 ALA A O 1
ATOM 750 N N . ALA A 1 94 ? -6.985 -6.255 -3.297 1.00 98.31 94 ALA A N 1
ATOM 751 C CA . ALA A 1 94 ? -6.551 -7.394 -2.498 1.00 98.31 94 ALA A CA 1
ATOM 752 C C . ALA A 1 94 ? -7.743 -8.146 -1.884 1.00 98.31 94 ALA A C 1
ATOM 754 O O . ALA A 1 94 ? -7.708 -9.361 -1.776 1.00 98.31 94 ALA A O 1
ATOM 755 N N . ALA A 1 95 ? -8.833 -7.457 -1.555 1.00 97.75 95 ALA A N 1
ATOM 756 C CA . ALA A 1 95 ? -10.073 -8.059 -1.077 1.00 97.75 95 ALA A CA 1
ATOM 757 C C . ALA A 1 95 ? -11.287 -7.281 -1.593 1.00 97.75 95 ALA A C 1
ATOM 759 O O . ALA A 1 95 ? -11.150 -6.178 -2.126 1.00 97.75 95 ALA A O 1
ATOM 760 N N . ALA A 1 96 ? -12.481 -7.853 -1.426 1.00 97.44 96 ALA A N 1
ATOM 761 C CA . ALA A 1 96 ? -13.715 -7.137 -1.716 1.00 97.44 96 ALA A CA 1
ATOM 762 C C . ALA A 1 96 ? -13.875 -5.944 -0.764 1.00 97.44 96 ALA A C 1
ATOM 764 O O . ALA A 1 96 ? -13.444 -5.993 0.391 1.00 97.44 96 ALA A O 1
ATOM 765 N N . GLY A 1 97 ? -14.468 -4.858 -1.241 1.00 97.88 97 GLY A N 1
ATOM 766 C CA . GLY A 1 97 ? -14.588 -3.644 -0.449 1.00 97.88 97 GLY A CA 1
ATOM 767 C C . GLY A 1 97 ? -15.178 -2.487 -1.229 1.00 97.88 97 GLY A C 1
ATOM 768 O O . GLY A 1 97 ? -15.761 -2.662 -2.298 1.00 97.88 97 GLY A O 1
ATOM 769 N N . VAL A 1 98 ? -15.002 -1.287 -0.689 1.00 98.69 98 VAL A N 1
ATOM 770 C CA . VAL A 1 98 ? -15.467 -0.055 -1.325 1.00 98.69 98 VAL A CA 1
ATOM 771 C C . VAL A 1 98 ? -14.306 0.909 -1.476 1.00 98.69 98 VAL A C 1
ATOM 773 O O . VAL A 1 98 ? -13.584 1.187 -0.518 1.00 98.69 98 VAL A O 1
ATOM 776 N N . VAL A 1 99 ? -14.145 1.461 -2.673 1.00 98.81 99 VAL A N 1
ATOM 777 C CA . VAL A 1 99 ? -13.175 2.519 -2.939 1.00 98.81 99 VAL A CA 1
ATOM 778 C C . VAL A 1 99 ? -13.588 3.750 -2.145 1.00 98.81 99 VAL A C 1
ATOM 780 O O . VAL A 1 99 ? -14.637 4.340 -2.392 1.00 98.81 99 VAL A O 1
ATOM 783 N N . ARG A 1 100 ? -12.778 4.162 -1.176 1.00 98.31 100 ARG A N 1
ATOM 784 C CA . ARG A 1 100 ? -13.080 5.341 -0.357 1.00 98.31 100 ARG A CA 1
ATOM 785 C C . ARG A 1 100 ? -12.388 6.599 -0.840 1.00 98.31 100 ARG A C 1
ATOM 787 O O . ARG A 1 100 ? -12.894 7.694 -0.607 1.00 98.31 100 ARG A O 1
ATOM 794 N N . TYR A 1 101 ? -11.258 6.447 -1.520 1.00 98.31 101 TYR A N 1
ATOM 795 C CA . TYR A 1 101 ? -10.494 7.581 -2.003 1.00 98.31 101 TYR A CA 1
ATOM 796 C C . TYR A 1 101 ? -9.748 7.260 -3.289 1.00 98.31 101 TYR A C 1
ATOM 798 O O . TYR A 1 101 ? -9.263 6.146 -3.486 1.00 98.31 101 TYR A O 1
ATOM 806 N N . VAL A 1 102 ? -9.649 8.273 -4.146 1.00 98.31 102 VAL A N 1
ATOM 807 C CA . VAL A 1 102 ? -8.849 8.254 -5.365 1.00 98.31 102 VAL A CA 1
ATOM 808 C C . VAL A 1 102 ? -8.123 9.588 -5.479 1.00 98.31 102 VAL A C 1
ATOM 810 O O . VAL A 1 102 ? -8.763 10.640 -5.526 1.00 98.31 102 VAL A O 1
ATOM 813 N N . ASN A 1 103 ? -6.798 9.550 -5.607 1.00 97.06 103 ASN A N 1
ATOM 814 C CA . ASN A 1 103 ? -6.034 10.685 -6.108 1.00 97.06 103 ASN A CA 1
ATOM 815 C C . ASN A 1 103 ? -5.625 10.429 -7.558 1.00 97.06 103 ASN A C 1
ATOM 817 O O . ASN A 1 103 ? -4.816 9.551 -7.838 1.00 97.06 103 ASN A O 1
ATOM 821 N N . ASN A 1 104 ? -6.124 11.254 -8.476 1.00 96.00 104 ASN A N 1
ATOM 822 C CA . ASN A 1 104 ? -5.737 11.206 -9.889 1.00 96.00 104 ASN A CA 1
ATOM 823 C C . ASN A 1 104 ? -4.624 12.202 -10.259 1.00 96.00 104 ASN A C 1
ATOM 825 O O . ASN A 1 104 ? -4.147 12.201 -11.400 1.00 96.00 104 ASN A O 1
ATOM 829 N N . ARG A 1 105 ? -4.186 13.049 -9.315 1.00 94.94 105 ARG A N 1
ATOM 830 C CA . ARG A 1 105 ? -3.142 14.057 -9.540 1.00 94.94 105 ARG A CA 1
ATOM 831 C C . ARG A 1 105 ? -1.761 13.463 -9.224 1.00 94.94 105 ARG A C 1
ATOM 833 O O . ARG A 1 105 ? -1.448 13.294 -8.046 1.00 94.94 105 ARG A O 1
ATOM 840 N N . PRO A 1 106 ? -0.907 13.197 -10.229 1.00 94.31 106 PRO A N 1
ATOM 841 C CA . PRO A 1 106 ? 0.329 12.425 -10.051 1.00 94.31 106 PRO A CA 1
ATOM 842 C C . PRO A 1 106 ? 1.387 13.098 -9.166 1.00 94.31 106 PRO A C 1
ATOM 844 O O . PRO A 1 106 ? 2.271 12.408 -8.680 1.00 94.31 106 PRO A O 1
ATOM 847 N N . GLY A 1 107 ? 1.324 14.419 -8.973 1.00 90.69 107 GLY A N 1
ATOM 848 C CA . GLY A 1 107 ? 2.267 15.175 -8.136 1.00 90.69 107 GLY A CA 1
ATOM 849 C C . GLY A 1 107 ? 1.664 15.737 -6.849 1.00 90.69 107 GLY A C 1
ATOM 850 O O . GLY A 1 107 ? 2.337 16.480 -6.149 1.00 90.69 107 GLY A O 1
ATOM 851 N N . ALA A 1 108 ? 0.396 15.435 -6.543 1.00 88.38 108 ALA A N 1
ATOM 852 C CA . ALA A 1 108 ? -0.259 15.958 -5.338 1.00 88.38 108 ALA A CA 1
ATOM 853 C C . ALA A 1 108 ? 0.089 15.165 -4.069 1.00 88.38 108 ALA A C 1
ATOM 855 O O . ALA A 1 108 ? -0.319 15.563 -2.989 1.00 88.38 108 ALA A O 1
ATOM 856 N N . SER A 1 109 ? 0.793 14.039 -4.212 1.00 89.25 109 SER A N 1
ATOM 857 C CA . SER A 1 109 ? 1.123 13.114 -3.133 1.00 89.25 109 SER A CA 1
ATOM 858 C C . SER A 1 109 ? 2.435 12.394 -3.428 1.00 89.25 109 SER A C 1
ATOM 860 O O . SER A 1 109 ? 2.748 12.141 -4.596 1.00 89.25 109 SER A O 1
ATOM 862 N N . ASN A 1 110 ? 3.159 11.982 -2.386 1.00 90.19 110 ASN A N 1
ATOM 863 C CA . ASN A 1 110 ? 4.269 11.034 -2.519 1.00 90.19 110 ASN A CA 1
ATOM 864 C C . ASN A 1 110 ? 3.792 9.686 -3.087 1.00 90.19 110 ASN A C 1
ATOM 866 O O . ASN A 1 110 ? 4.508 9.106 -3.893 1.00 90.19 110 ASN A O 1
ATOM 870 N N . TYR A 1 111 ? 2.559 9.264 -2.784 1.00 94.12 111 TYR A N 1
ATOM 871 C CA . TYR A 1 111 ? 1.901 8.093 -3.379 1.00 94.12 111 TYR A CA 1
ATOM 872 C C . TYR A 1 111 ? 1.621 8.225 -4.884 1.00 94.12 111 TYR A C 1
ATOM 874 O O . TYR A 1 111 ? 1.196 7.262 -5.516 1.00 94.12 111 TYR A O 1
ATOM 882 N N . GLY A 1 112 ? 1.806 9.403 -5.486 1.00 96.00 112 GLY A N 1
ATOM 883 C CA . GLY A 1 112 ? 1.442 9.641 -6.878 1.00 96.00 112 GLY A CA 1
ATOM 884 C C . GLY A 1 112 ? -0.063 9.544 -7.101 1.00 96.00 112 GLY A C 1
ATOM 885 O O . GLY A 1 112 ? -0.853 10.075 -6.317 1.00 96.00 112 GLY A O 1
ATOM 886 N N . ARG A 1 113 ? -0.480 8.875 -8.179 1.00 98.06 113 ARG A N 1
ATOM 887 C CA . ARG A 1 113 ? -1.877 8.458 -8.334 1.00 98.06 113 ARG A CA 1
ATOM 888 C C . ARG A 1 113 ? -2.114 7.217 -7.491 1.00 98.06 113 ARG A C 1
ATOM 890 O O . ARG A 1 113 ? -1.364 6.252 -7.620 1.00 98.06 113 ARG A O 1
ATOM 897 N N . TYR A 1 114 ? -3.155 7.239 -6.669 1.00 98.00 114 TYR A N 1
ATOM 898 C CA . TYR A 1 114 ? -3.430 6.129 -5.768 1.00 98.00 114 TYR A CA 1
ATOM 899 C C . TYR A 1 114 ? -4.909 5.936 -5.475 1.00 98.00 114 TYR A C 1
ATOM 901 O O . TYR A 1 114 ? -5.722 6.855 -5.620 1.00 98.00 114 TYR A O 1
ATOM 909 N N . VAL A 1 115 ? -5.228 4.717 -5.051 1.00 98.69 115 VAL A N 1
ATOM 910 C CA . VAL A 1 115 ? -6.560 4.277 -4.633 1.00 98.69 115 VAL A CA 1
ATOM 911 C C . VAL A 1 115 ? -6.484 3.798 -3.189 1.00 98.69 115 VAL A C 1
ATOM 913 O O . VAL A 1 115 ? -5.518 3.137 -2.814 1.00 98.69 115 VAL A O 1
ATOM 916 N N . VAL A 1 116 ? -7.508 4.114 -2.397 1.00 98.62 116 VAL A N 1
ATOM 917 C CA . VAL A 1 116 ? -7.718 3.534 -1.066 1.00 98.62 116 VAL A CA 1
ATOM 918 C C . VAL A 1 116 ? -9.016 2.744 -1.079 1.00 98.62 116 VAL A C 1
ATOM 920 O O . VAL A 1 116 ? -10.080 3.303 -1.370 1.00 98.62 116 VAL A O 1
ATOM 923 N N . VAL A 1 117 ? -8.936 1.460 -0.745 1.00 98.81 117 VAL A N 1
ATOM 924 C CA . VAL A 1 117 ? -10.098 0.571 -0.621 1.00 98.81 117 VAL A CA 1
ATOM 925 C C . VAL A 1 117 ? -10.305 0.230 0.847 1.00 98.81 117 VAL A C 1
ATOM 927 O O . VAL A 1 117 ? -9.353 -0.093 1.548 1.00 98.81 117 VAL A O 1
ATOM 930 N N . GLU A 1 118 ? -11.544 0.327 1.317 1.00 98.31 118 GLU A N 1
ATOM 931 C CA . GLU A 1 118 ? -11.948 -0.119 2.649 1.00 98.31 118 GLU A CA 1
ATOM 932 C C . GLU A 1 118 ? -12.584 -1.504 2.580 1.00 98.31 118 GLU A C 1
ATOM 934 O O . GLU A 1 118 ? -13.495 -1.743 1.784 1.00 98.31 118 GLU A O 1
ATOM 939 N N . HIS A 1 119 ? -12.140 -2.377 3.475 1.00 97.19 119 HIS A N 1
ATOM 940 C CA . HIS A 1 119 ? -12.569 -3.754 3.631 1.00 97.19 119 HIS A CA 1
ATOM 941 C C . HIS A 1 119 ? -13.200 -3.923 5.020 1.00 97.19 119 HIS A C 1
ATOM 943 O O . HIS A 1 119 ? -12.513 -3.732 6.032 1.00 97.19 119 HIS A O 1
ATOM 949 N N . PRO A 1 120 ? -14.497 -4.263 5.108 1.00 93.50 120 PRO A N 1
ATOM 950 C CA . PRO A 1 120 ? -15.113 -4.629 6.375 1.00 93.50 120 PRO A CA 1
ATOM 951 C C . PRO A 1 120 ? -14.646 -6.033 6.782 1.00 93.50 120 PRO A C 1
ATOM 953 O O . PRO A 1 120 ? -14.883 -7.002 6.065 1.00 93.50 120 PRO A O 1
ATOM 956 N N . VAL A 1 121 ? -13.987 -6.151 7.936 1.00 91.50 121 VAL A N 1
ATOM 957 C CA . VAL A 1 121 ? -13.402 -7.411 8.423 1.00 91.50 121 VAL A CA 1
ATOM 958 C C . VAL A 1 121 ? -13.819 -7.620 9.870 1.00 91.50 121 VAL A C 1
ATOM 960 O O . VAL A 1 121 ? -13.293 -6.982 10.777 1.00 91.50 121 VAL A O 1
ATOM 963 N N . GLY A 1 122 ? -14.809 -8.491 10.080 1.00 83.94 122 GLY A N 1
ATOM 964 C CA . GLY A 1 122 ? -15.283 -8.891 11.408 1.00 83.94 122 GLY A CA 1
ATOM 965 C C . GLY A 1 122 ? -15.577 -7.729 12.369 1.00 83.94 122 GLY A C 1
ATOM 966 O O . GLY A 1 122 ? -15.202 -7.782 13.534 1.00 83.94 122 GLY A O 1
ATOM 967 N N . GLY A 1 123 ? -16.223 -6.671 11.868 1.00 86.56 123 GLY A N 1
ATOM 968 C CA . GLY A 1 123 ? -16.570 -5.467 12.636 1.00 86.56 123 GLY A CA 1
ATOM 969 C C . GLY A 1 123 ? -15.521 -4.350 12.597 1.00 86.56 123 GLY A C 1
ATOM 970 O O . GLY A 1 123 ? -15.838 -3.221 12.965 1.00 86.56 123 GLY A O 1
ATOM 971 N N . HIS A 1 124 ? -14.319 -4.623 12.088 1.00 90.44 124 HIS A N 1
ATOM 972 C CA . HIS A 1 124 ? -13.256 -3.637 11.906 1.00 90.44 124 HIS A CA 1
ATOM 973 C C . HIS A 1 124 ? -13.199 -3.129 10.462 1.00 90.44 124 HIS A C 1
ATOM 975 O O . HIS A 1 124 ? -13.676 -3.771 9.523 1.00 90.44 124 HIS A O 1
ATOM 981 N N . ARG A 1 125 ? -12.579 -1.960 10.285 1.00 93.69 125 ARG A N 1
ATOM 982 C CA . ARG A 1 125 ? -12.315 -1.351 8.977 1.00 93.69 125 ARG A CA 1
ATOM 983 C C . ARG A 1 125 ? -10.828 -1.462 8.674 1.00 93.69 125 ARG A C 1
ATOM 985 O O . ARG A 1 125 ? -10.019 -0.820 9.344 1.00 93.69 125 ARG A O 1
ATOM 992 N N . VAL A 1 126 ? -10.495 -2.266 7.672 1.00 96.75 126 VAL A N 1
ATOM 993 C CA . VAL A 1 126 ? -9.133 -2.414 7.146 1.00 96.75 126 VAL A CA 1
ATOM 994 C C . VAL A 1 126 ? -9.050 -1.672 5.828 1.00 96.75 126 VAL A C 1
ATOM 996 O O . VAL A 1 126 ? -9.994 -1.693 5.045 1.00 96.75 126 VAL A O 1
ATOM 999 N N . PHE A 1 127 ? -7.939 -1.002 5.574 1.00 98.12 127 PHE A N 1
ATOM 1000 C CA . PHE A 1 127 ? -7.735 -0.228 4.362 1.00 98.12 127 PHE A CA 1
ATOM 1001 C C . PHE A 1 127 ? -6.549 -0.784 3.593 1.00 98.12 127 PHE A C 1
ATOM 1003 O O . PHE A 1 127 ? -5.586 -1.266 4.181 1.00 98.12 127 PHE A O 1
ATOM 1010 N N . THR A 1 128 ? -6.617 -0.716 2.272 1.00 98.62 128 THR A N 1
ATOM 1011 C CA . THR A 1 128 ? -5.468 -0.995 1.413 1.00 98.62 128 THR A CA 1
ATOM 1012 C C . THR A 1 128 ? -5.188 0.193 0.515 1.00 98.62 128 THR A C 1
ATOM 1014 O O . THR A 1 128 ? -6.116 0.804 -0.023 1.00 98.62 128 THR A O 1
ATOM 1017 N N . PHE A 1 129 ? -3.908 0.534 0.387 1.00 98.69 129 PHE A N 1
ATOM 1018 C CA . PHE A 1 129 ? -3.431 1.621 -0.462 1.00 98.69 129 PHE A CA 1
ATOM 1019 C C . PHE A 1 129 ? -2.722 1.027 -1.674 1.00 98.69 129 PHE A C 1
ATOM 1021 O O . PHE A 1 129 ? -1.940 0.088 -1.543 1.00 98.69 129 PHE A O 1
ATOM 1028 N N . TYR A 1 130 ? -2.996 1.593 -2.848 1.00 98.75 130 TYR A N 1
ATOM 1029 C CA . TYR A 1 130 ? -2.412 1.175 -4.123 1.00 98.75 130 TYR A CA 1
ATOM 1030 C C . TYR A 1 130 ? -1.799 2.397 -4.799 1.00 98.75 130 TYR A C 1
ATOM 1032 O O . TYR A 1 130 ? -2.517 3.174 -5.431 1.00 98.75 130 TYR A O 1
ATOM 1040 N N . GLY A 1 131 ? -0.499 2.605 -4.598 1.00 98.12 131 GLY A N 1
ATOM 1041 C CA . GLY A 1 131 ? 0.238 3.785 -5.042 1.00 98.12 131 GLY A CA 1
ATOM 1042 C C . GLY A 1 131 ? 0.868 3.681 -6.431 1.00 98.12 131 GLY A C 1
ATOM 1043 O O . GLY A 1 131 ? 0.900 2.629 -7.066 1.00 98.12 131 GLY A O 1
ATOM 1044 N N . HIS A 1 132 ? 1.412 4.812 -6.875 1.00 98.44 132 HIS A N 1
ATOM 1045 C CA . HIS A 1 132 ? 2.252 4.985 -8.065 1.00 98.44 132 HIS A CA 1
ATOM 1046 C C . HIS A 1 132 ? 1.607 4.582 -9.391 1.00 98.44 132 HIS A C 1
ATOM 1048 O O . HIS A 1 132 ? 2.295 4.335 -10.380 1.00 98.44 132 HIS A O 1
ATOM 1054 N N . LEU A 1 133 ? 0.278 4.581 -9.460 1.00 98.75 133 LEU A N 1
ATOM 1055 C CA . LEU A 1 133 ? -0.457 4.127 -10.635 1.00 98.75 133 LEU A CA 1
ATOM 1056 C C . LEU A 1 133 ? -0.196 5.036 -11.845 1.00 98.75 133 LEU A C 1
ATOM 1058 O O . LEU A 1 133 ? -0.104 6.264 -11.730 1.00 98.75 133 LEU A O 1
ATOM 1062 N N . ALA A 1 134 ? -0.111 4.447 -13.036 1.00 98.31 134 ALA A N 1
ATOM 1063 C CA . ALA A 1 134 ? -0.131 5.200 -14.287 1.00 98.31 134 ALA A CA 1
ATOM 1064 C C . ALA A 1 134 ? -1.544 5.739 -14.534 1.00 98.31 134 ALA A C 1
ATOM 1066 O O . ALA A 1 134 ? -1.722 6.924 -14.837 1.00 98.31 134 ALA A O 1
ATOM 1067 N N . ARG A 1 135 ? -2.545 4.876 -14.320 1.00 98.12 135 ARG A N 1
ATOM 1068 C CA . ARG A 1 135 ? -3.970 5.141 -14.532 1.00 98.12 135 ARG A CA 1
ATOM 1069 C C . ARG A 1 135 ? -4.794 4.522 -13.408 1.00 98.12 135 ARG A C 1
ATOM 1071 O O . ARG A 1 135 ? -4.567 3.372 -13.049 1.00 98.12 135 ARG A O 1
ATOM 1078 N N . VAL A 1 136 ? -5.791 5.260 -12.926 1.00 98.44 136 VAL A N 1
ATOM 1079 C CA . VAL A 1 136 ? -6.845 4.731 -12.053 1.00 98.44 136 VAL A CA 1
ATOM 1080 C C . VAL A 1 136 ? -8.063 4.377 -12.908 1.00 98.44 136 VAL A C 1
ATOM 1082 O O . VAL A 1 136 ? -8.457 5.156 -13.775 1.00 98.44 136 VAL A O 1
ATOM 1085 N N . GLY A 1 137 ? -8.628 3.190 -12.696 1.00 97.81 137 GLY A N 1
ATOM 1086 C CA . GLY A 1 137 ? -9.793 2.659 -13.412 1.00 97.81 137 GLY A CA 1
ATOM 1087 C C . GLY A 1 137 ? -11.106 2.715 -12.626 1.00 97.81 137 GLY A C 1
ATOM 1088 O O . GLY A 1 137 ? -12.142 2.343 -13.164 1.00 97.81 137 GLY A O 1
ATOM 1089 N N . VAL A 1 138 ? -11.075 3.182 -11.377 1.00 98.50 138 VAL A N 1
ATOM 1090 C CA . VAL A 1 138 ? -12.226 3.211 -10.462 1.00 98.50 138 VAL A CA 1
ATOM 1091 C C . VAL A 1 138 ? -12.494 4.613 -9.911 1.00 98.50 138 VAL A C 1
ATOM 1093 O O . VAL A 1 138 ? -11.644 5.503 -9.972 1.00 98.50 138 VAL A O 1
ATOM 1096 N N . ALA A 1 139 ? -13.683 4.807 -9.343 1.00 98.31 139 ALA A N 1
ATOM 1097 C CA . ALA A 1 139 ? -14.090 6.042 -8.680 1.00 98.31 139 ALA A CA 1
ATOM 1098 C C . ALA A 1 139 ? -14.367 5.803 -7.190 1.00 98.31 139 ALA A C 1
ATOM 1100 O O . ALA A 1 139 ? -14.727 4.699 -6.783 1.00 98.31 139 ALA A O 1
ATOM 1101 N N . ALA A 1 140 ? -14.234 6.852 -6.376 1.00 98.31 140 ALA A N 1
ATOM 1102 C CA . ALA A 1 140 ? -14.667 6.802 -4.983 1.00 98.31 140 ALA A CA 1
ATOM 1103 C C . ALA A 1 140 ? -16.169 6.472 -4.894 1.00 98.31 140 ALA A C 1
ATOM 1105 O O . ALA A 1 140 ? -16.973 6.976 -5.675 1.00 98.31 140 ALA A O 1
ATOM 1106 N N . GLY A 1 141 ? -16.527 5.614 -3.943 1.00 98.50 141 GLY A N 1
ATOM 1107 C CA . GLY A 1 141 ? -17.862 5.046 -3.770 1.00 98.50 141 GLY A CA 1
ATOM 1108 C C . GLY A 1 141 ? -18.093 3.727 -4.511 1.00 98.50 141 GLY A C 1
ATOM 1109 O O . GLY A 1 141 ? -19.062 3.046 -4.195 1.00 98.50 141 GLY A O 1
ATOM 1110 N N . ALA A 1 142 ? -17.224 3.335 -5.450 1.00 98.56 142 ALA A N 1
ATOM 1111 C CA . ALA A 1 142 ? -17.387 2.083 -6.185 1.00 98.56 142 ALA A CA 1
ATOM 1112 C C . ALA A 1 142 ? -17.154 0.859 -5.288 1.00 98.56 142 ALA A C 1
ATOM 1114 O O . ALA A 1 142 ? -16.158 0.791 -4.563 1.00 98.56 142 ALA A O 1
ATOM 1115 N N . GLU A 1 143 ? -18.046 -0.125 -5.379 1.00 98.50 143 GLU A N 1
ATOM 1116 C CA . GLU A 1 143 ? -17.812 -1.462 -4.839 1.00 98.50 143 GLU A CA 1
ATOM 1117 C C . GLU A 1 143 ? -16.855 -2.225 -5.756 1.00 98.50 143 GLU A C 1
ATOM 1119 O O . GLU A 1 143 ? -16.971 -2.177 -6.982 1.00 98.50 143 GLU A O 1
ATOM 1124 N N . VAL A 1 144 ? -15.895 -2.925 -5.160 1.00 98.19 144 VAL A N 1
ATOM 1125 C CA . VAL A 1 144 ? -14.905 -3.728 -5.878 1.00 98.19 144 VAL A CA 1
ATOM 1126 C C . VAL A 1 144 ? -14.886 -5.138 -5.310 1.00 98.19 144 VAL A C 1
ATOM 1128 O O . VAL A 1 144 ? -14.940 -5.338 -4.096 1.00 98.19 144 VAL A O 1
ATOM 1131 N N . ALA A 1 145 ? -14.807 -6.128 -6.193 1.00 97.94 145 ALA A N 1
ATOM 1132 C CA . ALA A 1 145 ? -14.609 -7.517 -5.804 1.00 97.94 145 ALA A CA 1
ATOM 1133 C C . ALA A 1 145 ? -13.128 -7.789 -5.487 1.00 97.94 145 ALA A C 1
ATOM 1135 O O . ALA A 1 145 ? -12.238 -7.091 -5.976 1.00 97.94 145 ALA A O 1
ATOM 1136 N N . ARG A 1 146 ? -12.854 -8.850 -4.721 1.00 97.50 146 ARG A N 1
ATOM 1137 C CA . ARG A 1 146 ? -11.500 -9.409 -4.570 1.00 97.50 146 ARG A CA 1
ATOM 1138 C C . ARG A 1 146 ? -10.947 -9.755 -5.9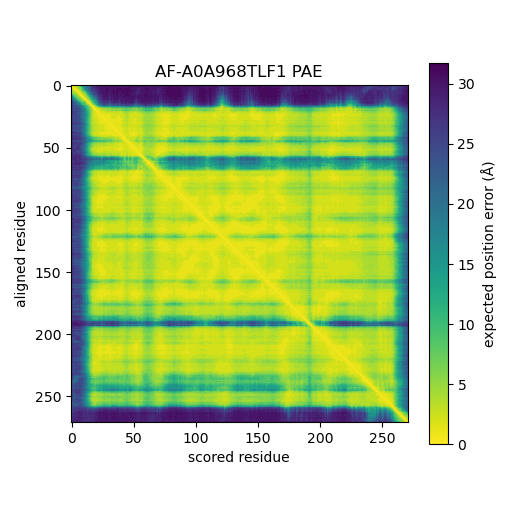58 1.00 97.50 146 ARG A C 1
ATOM 1140 O O . ARG A 1 146 ? -11.579 -10.512 -6.689 1.00 97.50 146 ARG A O 1
ATOM 1147 N N . GLY A 1 147 ? -9.795 -9.192 -6.320 1.00 98.00 147 GLY A N 1
ATOM 1148 C CA . GLY A 1 147 ? -9.199 -9.340 -7.653 1.00 98.00 147 GLY A CA 1
ATOM 1149 C C . GLY A 1 147 ? -9.778 -8.420 -8.732 1.00 98.00 147 GLY A C 1
ATOM 1150 O O . GLY A 1 147 ? -9.357 -8.509 -9.879 1.00 98.00 147 GLY A O 1
ATOM 1151 N N . GLY A 1 148 ? -10.717 -7.529 -8.396 1.00 98.44 148 GLY A N 1
ATOM 1152 C CA . GLY A 1 148 ? -11.219 -6.528 -9.336 1.00 98.44 148 GLY A CA 1
ATOM 1153 C C . GLY A 1 148 ? -10.144 -5.497 -9.685 1.00 98.44 148 GLY A C 1
ATOM 1154 O O . GLY A 1 148 ? -9.470 -4.990 -8.786 1.00 98.44 148 GLY A O 1
ATOM 1155 N N . GLU A 1 149 ? -9.990 -5.178 -10.972 1.00 98.56 149 GLU A N 1
ATOM 1156 C CA . GLU A 1 149 ? -9.012 -4.190 -11.443 1.00 98.56 149 GLU A CA 1
ATOM 1157 C C . GLU A 1 149 ? -9.318 -2.797 -10.866 1.00 98.56 149 GLU A C 1
ATOM 1159 O O . GLU A 1 149 ? -10.434 -2.285 -10.962 1.00 98.56 149 GLU A O 1
ATOM 1164 N N . LEU A 1 150 ? -8.297 -2.168 -10.288 1.00 98.88 150 LEU A N 1
ATOM 1165 C CA . LEU A 1 150 ? -8.319 -0.800 -9.770 1.00 98.88 150 LEU A CA 1
ATOM 1166 C C . LEU A 1 150 ? -7.630 0.184 -10.717 1.00 98.88 150 LEU A C 1
ATOM 1168 O O . LEU A 1 150 ? -7.932 1.379 -10.700 1.00 98.88 150 LEU A O 1
ATOM 1172 N N . GLY A 1 151 ? -6.684 -0.290 -11.526 1.00 98.56 151 GLY A N 1
ATOM 1173 C CA . GLY A 1 151 ? -5.902 0.543 -12.424 1.00 98.56 151 GLY A CA 1
ATOM 1174 C C . GLY A 1 151 ? -4.708 -0.187 -13.022 1.00 98.56 151 GLY A C 1
ATOM 1175 O O . GLY A 1 151 ? -4.593 -1.405 -12.932 1.00 98.56 151 GLY A O 1
ATOM 1176 N N . ILE A 1 152 ? -3.806 0.589 -13.618 1.00 98.75 152 ILE A N 1
ATOM 1177 C CA . ILE A 1 152 ? -2.565 0.097 -14.222 1.00 98.75 152 ILE A CA 1
ATOM 1178 C C . ILE A 1 152 ? -1.385 0.697 -13.474 1.00 98.75 152 ILE A C 1
ATOM 1180 O O . ILE A 1 152 ? -1.370 1.902 -13.185 1.00 98.75 152 ILE A O 1
ATOM 1184 N N . LEU A 1 153 ? -0.402 -0.146 -13.176 1.00 98.75 153 LEU A N 1
ATOM 1185 C CA . LEU A 1 153 ? 0.824 0.250 -12.510 1.00 98.75 153 LEU A CA 1
ATOM 1186 C C . LEU A 1 153 ? 1.587 1.308 -13.321 1.00 98.75 153 LEU A C 1
ATOM 1188 O O . LEU A 1 153 ? 1.551 1.334 -14.545 1.00 98.75 153 LEU A O 1
ATOM 1192 N N . GLY A 1 154 ? 2.273 2.207 -12.624 1.00 98.25 154 GLY A N 1
ATOM 1193 C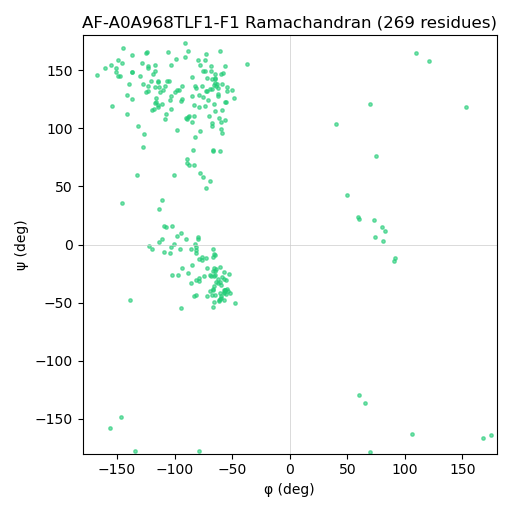 CA . GLY A 1 154 ? 3.097 3.251 -13.209 1.00 98.25 154 GLY A CA 1
ATOM 1194 C C . GLY A 1 154 ? 4.307 3.562 -12.340 1.00 98.25 154 GLY A C 1
ATOM 1195 O O . GLY A 1 154 ? 4.867 2.705 -11.661 1.00 98.25 154 GLY A O 1
ATOM 1196 N N . TYR A 1 155 ? 4.708 4.824 -12.388 1.00 97.56 155 TYR A N 1
ATOM 1197 C CA . TYR A 1 155 ? 5.815 5.391 -11.621 1.00 97.56 155 TYR A CA 1
ATOM 1198 C C . TYR A 1 155 ? 5.496 6.842 -11.233 1.00 97.56 155 TYR A C 1
ATOM 1200 O O . TYR A 1 155 ? 6.356 7.718 -11.258 1.00 97.56 155 TYR A O 1
ATOM 1208 N N . THR A 1 156 ? 4.222 7.128 -10.940 1.00 97.94 156 THR A N 1
ATOM 1209 C CA . THR A 1 156 ? 3.809 8.471 -10.512 1.00 97.94 156 THR A CA 1
ATOM 1210 C C . THR A 1 156 ? 4.168 8.718 -9.051 1.00 97.94 156 THR A C 1
ATOM 1212 O O . THR A 1 156 ? 4.234 7.788 -8.255 1.00 97.94 156 THR A O 1
ATOM 1215 N N . GLY A 1 157 ? 4.345 9.982 -8.678 1.00 93.12 157 GLY A N 1
ATOM 1216 C CA . GLY A 1 157 ? 4.833 10.374 -7.357 1.00 93.12 157 GLY A CA 1
ATOM 1217 C C . GLY A 1 157 ? 6.248 10.940 -7.425 1.00 93.12 157 GLY A C 1
ATOM 1218 O O . GLY A 1 157 ? 6.952 10.843 -8.432 1.00 93.12 157 GLY A O 1
ATOM 1219 N N . THR A 1 158 ? 6.652 11.609 -6.354 1.00 88.00 158 THR A N 1
ATOM 1220 C CA . THR A 1 158 ? 7.904 12.367 -6.324 1.00 88.00 158 THR A CA 1
ATOM 1221 C C . THR A 1 158 ? 9.119 11.437 -6.306 1.00 88.00 158 THR A C 1
ATOM 1223 O O . THR A 1 158 ? 9.269 10.618 -5.405 1.00 88.00 158 THR A O 1
ATOM 1226 N N . GLY A 1 159 ? 10.031 11.603 -7.269 1.00 86.50 159 GLY A N 1
ATOM 1227 C CA . GLY A 1 159 ? 11.340 10.934 -7.265 1.00 86.50 159 GLY A CA 1
ATOM 1228 C C . GLY A 1 159 ? 11.347 9.473 -7.734 1.00 86.50 159 GLY A C 1
ATOM 1229 O O . GLY A 1 159 ? 12.341 8.773 -7.513 1.00 86.50 159 GLY A O 1
ATOM 1230 N N . ILE A 1 160 ? 10.273 9.012 -8.382 1.00 92.81 160 ILE A N 1
ATOM 1231 C CA . ILE A 1 160 ? 10.177 7.666 -8.960 1.00 92.81 160 ILE A CA 1
ATOM 1232 C C . ILE A 1 160 ? 10.446 7.749 -10.462 1.00 92.81 160 ILE A C 1
ATOM 1234 O O . ILE A 1 160 ? 9.896 8.593 -11.166 1.00 92.81 160 ILE A O 1
ATOM 1238 N N . THR A 1 161 ? 11.328 6.881 -10.948 1.00 94.62 161 THR A N 1
ATOM 1239 C CA . THR A 1 161 ? 11.655 6.767 -12.374 1.00 94.62 161 THR A CA 1
ATOM 1240 C C . THR A 1 161 ? 11.022 5.511 -12.955 1.00 94.62 161 THR A C 1
ATOM 1242 O O . THR A 1 161 ? 10.620 4.609 -12.220 1.00 94.62 161 THR A O 1
ATOM 1245 N N . LYS A 1 162 ? 10.979 5.413 -14.283 1.00 95.88 162 LYS A N 1
ATOM 1246 C CA . LYS A 1 162 ? 10.444 4.245 -14.992 1.00 95.88 162 LYS A CA 1
ATOM 1247 C C . LYS A 1 162 ? 11.153 2.944 -14.605 1.00 95.88 162 LYS A C 1
ATOM 1249 O O . LYS A 1 162 ? 10.509 1.917 -14.380 1.00 95.88 162 LYS A O 1
ATOM 1254 N N . GLU A 1 163 ? 12.473 2.992 -14.458 1.00 94.25 163 GLU A N 1
ATOM 1255 C CA . GLU A 1 163 ? 13.319 1.859 -14.055 1.00 94.25 163 GLU A CA 1
ATOM 1256 C C . GLU A 1 163 ? 13.023 1.424 -12.616 1.00 94.25 163 GLU A C 1
ATOM 1258 O O . GLU A 1 163 ? 13.202 0.261 -12.262 1.00 94.25 163 GLU A O 1
ATOM 1263 N N . ARG A 1 164 ? 12.539 2.362 -11.796 1.00 93.94 164 ARG A N 1
ATOM 1264 C CA . ARG A 1 164 ? 12.125 2.152 -10.409 1.00 93.94 164 ARG A CA 1
ATOM 1265 C C . ARG A 1 164 ? 10.609 2.063 -10.246 1.00 93.94 164 ARG A C 1
ATOM 1267 O O . ARG A 1 164 ? 10.145 2.197 -9.121 1.00 93.94 164 ARG A O 1
ATOM 1274 N N . ALA A 1 165 ? 9.840 1.849 -11.315 1.00 97.44 165 ALA A N 1
ATOM 1275 C CA . ALA A 1 165 ? 8.400 1.617 -11.215 1.00 97.44 165 ALA A CA 1
ATOM 1276 C C . ALA A 1 165 ? 8.099 0.460 -10.249 1.00 97.44 165 ALA A C 1
ATOM 1278 O O . ALA A 1 165 ? 8.769 -0.573 -10.298 1.00 97.44 165 ALA A O 1
ATOM 1279 N N . HIS A 1 166 ? 7.112 0.649 -9.378 1.00 98.31 166 HIS A N 1
ATOM 1280 C CA . HIS A 1 166 ? 6.640 -0.342 -8.412 1.00 98.31 166 HIS A CA 1
ATOM 1281 C C . HIS A 1 166 ? 5.242 0.005 -7.936 1.00 98.31 166 HIS A C 1
ATOM 1283 O O . HIS A 1 166 ? 4.876 1.180 -7.891 1.00 98.31 166 HIS A O 1
ATOM 1289 N N . LEU A 1 167 ? 4.477 -1.011 -7.548 1.00 98.75 167 LEU A N 1
ATOM 1290 C CA . LEU A 1 167 ? 3.282 -0.791 -6.753 1.00 98.75 167 LEU A CA 1
ATOM 1291 C C . LEU A 1 167 ? 3.724 -0.577 -5.312 1.00 98.75 167 LEU A C 1
ATOM 1293 O O . LEU A 1 167 ? 4.277 -1.490 -4.709 1.00 98.75 167 LEU A O 1
ATOM 1297 N N . HIS A 1 168 ? 3.434 0.593 -4.761 1.00 98.44 168 HIS A N 1
ATOM 1298 C CA . HIS A 1 168 ? 3.473 0.774 -3.319 1.00 98.44 168 HIS A CA 1
ATOM 1299 C C . HIS A 1 168 ? 2.148 0.280 -2.732 1.00 98.44 168 HIS A C 1
ATOM 1301 O O . HIS A 1 168 ? 1.091 0.854 -3.015 1.00 98.44 168 HIS A O 1
ATOM 1307 N N . PHE A 1 169 ? 2.200 -0.829 -1.997 1.00 98.75 169 PHE A N 1
ATOM 1308 C CA . PHE A 1 169 ? 1.037 -1.515 -1.443 1.00 98.75 169 PHE A CA 1
ATOM 1309 C C . PHE A 1 169 ? 1.083 -1.505 0.080 1.00 98.75 169 PHE A C 1
ATOM 1311 O O . PHE A 1 169 ? 2.010 -2.055 0.673 1.00 98.75 169 PHE A O 1
ATOM 1318 N N . GLU A 1 170 ? 0.057 -0.940 0.708 1.00 98.62 170 GLU A N 1
ATOM 1319 C CA . GLU A 1 170 ? -0.078 -0.940 2.165 1.00 98.62 170 GLU A CA 1
ATOM 1320 C C . GLU A 1 170 ? -1.327 -1.707 2.599 1.00 98.62 170 GLU A C 1
ATOM 1322 O O . GLU A 1 170 ? -2.357 -1.687 1.917 1.00 98.62 170 GLU A O 1
ATOM 1327 N N . VAL A 1 171 ? -1.249 -2.309 3.785 1.00 98.19 171 VAL A N 1
ATOM 1328 C CA . VAL A 1 171 ? -2.402 -2.768 4.565 1.00 98.19 171 VAL A CA 1
ATOM 1329 C C . VAL A 1 171 ? -2.420 -1.929 5.823 1.00 98.19 171 VAL A C 1
ATOM 1331 O O . VAL A 1 171 ? -1.456 -1.933 6.585 1.00 98.19 171 VAL A O 1
ATOM 1334 N N . THR A 1 172 ? -3.486 -1.165 6.021 1.00 96.94 172 THR A N 1
ATOM 1335 C CA . THR A 1 172 ? -3.514 -0.137 7.051 1.00 96.94 172 THR A CA 1
ATOM 1336 C C . THR A 1 172 ? -4.815 -0.110 7.825 1.00 96.94 172 THR A C 1
ATOM 1338 O O . THR A 1 172 ? -5.860 -0.634 7.432 1.00 96.94 172 THR A O 1
ATOM 1341 N N . PHE A 1 173 ? -4.734 0.556 8.962 1.00 95.25 173 PHE A N 1
ATOM 1342 C CA . PHE A 1 173 ? -5.828 0.787 9.879 1.00 95.25 173 PHE A CA 1
ATOM 1343 C C . PHE A 1 173 ? -5.864 2.271 10.208 1.00 95.25 173 PHE A C 1
ATOM 1345 O O . PHE A 1 173 ? -4.836 2.939 10.300 1.00 95.25 173 PHE A O 1
ATOM 1352 N N . ARG A 1 174 ? -7.061 2.818 10.386 1.00 93.25 174 ARG A N 1
ATOM 1353 C CA . ARG A 1 174 ? -7.207 4.244 10.665 1.00 93.25 174 ARG A CA 1
ATOM 1354 C C . ARG A 1 174 ? -6.806 4.541 12.114 1.00 93.25 174 ARG A C 1
ATOM 1356 O O . ARG A 1 174 ? -7.342 3.933 13.035 1.00 93.25 174 ARG A O 1
ATOM 1363 N N . ILE A 1 175 ? -5.901 5.499 12.320 1.00 90.81 175 ILE A N 1
ATOM 1364 C CA . ILE A 1 175 ? -5.500 5.959 13.663 1.00 90.81 175 ILE A CA 1
ATOM 1365 C C . ILE A 1 175 ? -6.526 6.953 14.201 1.00 90.81 175 ILE A C 1
ATOM 1367 O O . ILE A 1 175 ? -6.917 6.888 15.370 1.00 90.81 175 ILE A O 1
ATOM 1371 N N . GLN A 1 176 ? -6.961 7.873 13.336 1.00 87.56 176 GLN A N 1
ATOM 1372 C CA . GLN A 1 176 ? -7.892 8.940 13.671 1.00 87.56 176 GLN A CA 1
ATOM 1373 C C . GLN A 1 176 ? -8.793 9.290 12.483 1.00 87.56 176 GLN A C 1
ATOM 1375 O O . GLN A 1 176 ? -8.368 9.232 11.332 1.00 87.56 176 GLN A O 1
ATOM 1380 N N . GLU A 1 177 ? -10.051 9.641 12.757 1.00 90.12 177 GLU A N 1
ATOM 1381 C CA . GLU A 1 177 ? -11.040 9.930 11.709 1.00 90.12 177 GLU A CA 1
ATOM 1382 C C . GLU A 1 177 ? -11.068 11.383 11.237 1.00 90.12 177 GLU A C 1
ATOM 1384 O O . GLU A 1 177 ? -11.459 11.610 10.098 1.00 90.12 177 GLU A O 1
ATOM 1389 N N . ASP A 1 178 ? -10.624 12.335 12.060 1.00 91.50 178 ASP A N 1
ATOM 1390 C CA . ASP A 1 178 ? -10.692 13.779 11.807 1.00 91.50 178 ASP A CA 1
ATOM 1391 C C . ASP A 1 178 ? -9.311 14.415 11.557 1.00 91.50 178 ASP A C 1
ATOM 1393 O O . ASP A 1 178 ? -9.028 15.541 11.985 1.00 91.50 178 ASP A O 1
ATOM 1397 N N . TYR A 1 179 ? -8.431 13.704 10.846 1.00 91.56 179 TYR A N 1
ATOM 1398 C CA . TYR A 1 179 ? -7.073 14.166 10.545 1.00 91.56 179 TYR A CA 1
ATOM 1399 C C . TYR A 1 179 ? -7.053 15.543 9.859 1.00 91.56 179 TYR A C 1
ATOM 1401 O O . TYR A 1 179 ? -6.215 16.384 10.185 1.00 91.56 179 TYR A O 1
ATOM 1409 N N . ALA A 1 180 ? -7.996 15.826 8.956 1.00 93.00 180 ALA A N 1
ATOM 1410 C CA . ALA A 1 180 ? -8.105 17.121 8.289 1.00 93.00 180 ALA A CA 1
ATOM 1411 C C . ALA A 1 180 ? -8.330 18.270 9.279 1.00 93.00 180 ALA A C 1
ATOM 1413 O O . ALA A 1 180 ? -7.702 19.328 9.170 1.00 93.00 180 ALA A O 1
ATOM 1414 N N . LYS A 1 181 ? -9.187 18.047 10.279 1.00 92.81 181 LYS A N 1
ATOM 1415 C CA . LYS A 1 181 ? -9.447 19.014 11.345 1.00 92.81 181 LYS A CA 1
ATOM 1416 C C . LYS A 1 181 ? -8.198 19.220 12.198 1.00 92.81 181 LYS A C 1
ATOM 1418 O O . LYS A 1 181 ? -7.765 20.361 12.376 1.00 92.81 181 LYS A O 1
ATOM 1423 N N . TRP A 1 182 ? -7.575 18.131 12.656 1.00 89.81 182 TRP A N 1
ATOM 1424 C CA . TRP A 1 182 ? -6.320 18.200 13.410 1.00 89.81 182 TRP A CA 1
ATOM 1425 C C . TRP A 1 182 ? -5.236 18.963 12.636 1.00 89.81 182 TRP A C 1
ATOM 1427 O O . TRP A 1 182 ? -4.539 19.812 13.199 1.00 89.81 182 TRP A O 1
ATOM 1437 N N . TYR A 1 183 ? -5.124 18.715 11.330 1.00 90.12 183 TYR A N 1
ATOM 1438 C CA . TYR A 1 183 ? -4.142 19.370 10.480 1.00 90.12 183 TYR A CA 1
ATOM 1439 C C . TYR A 1 183 ? -4.328 20.891 10.470 1.00 90.12 183 TYR A C 1
ATOM 1441 O O . TYR A 1 183 ? -3.368 21.641 10.656 1.00 90.12 183 TYR A O 1
ATOM 1449 N N . VAL A 1 184 ? -5.568 21.363 10.317 1.00 91.06 184 VAL A N 1
ATOM 1450 C CA . VAL A 1 184 ? -5.889 22.797 10.342 1.00 91.06 184 VAL A CA 1
ATOM 1451 C C . VAL A 1 184 ? -5.606 23.420 11.711 1.00 91.06 184 VAL A C 1
ATOM 1453 O O . VAL A 1 184 ? -5.041 24.512 11.771 1.00 91.06 184 VAL A O 1
ATOM 1456 N N . GLU A 1 185 ? -5.974 22.746 12.801 1.00 91.00 185 GLU A N 1
ATOM 1457 C CA . GLU A 1 185 ? -5.881 23.289 14.164 1.00 91.00 185 GLU A CA 1
ATOM 1458 C C . GLU A 1 185 ? -4.469 23.237 14.769 1.00 91.00 185 GLU A C 1
ATOM 1460 O O . GLU A 1 185 ? -4.132 24.028 15.664 1.00 91.00 185 GLU A O 1
ATOM 1465 N N . ARG A 1 186 ? -3.660 22.262 14.343 1.00 86.62 186 ARG A N 1
ATOM 1466 C CA . ARG A 1 186 ? -2.365 21.919 14.950 1.00 86.62 186 ARG A CA 1
ATOM 1467 C C . ARG A 1 186 ? -1.297 21.612 13.903 1.00 86.62 186 ARG A C 1
ATOM 1469 O O . ARG A 1 186 ? -0.207 22.171 13.996 1.00 86.62 186 ARG A O 1
ATOM 1476 N N . GLY A 1 187 ? -1.618 20.773 12.917 1.00 83.88 187 GLY A N 1
ATOM 1477 C CA . GLY A 1 187 ? -0.670 20.221 11.939 1.00 83.88 187 GLY A CA 1
ATOM 1478 C C . GLY A 1 187 ? 0.115 21.258 11.132 1.00 83.88 187 GLY A C 1
ATOM 1479 O O . GLY A 1 187 ? 1.327 21.133 11.001 1.00 83.88 187 GLY A O 1
ATOM 1480 N N . LYS A 1 188 ? -0.539 22.337 10.674 1.00 82.44 188 LYS A N 1
ATOM 1481 C CA . LYS A 1 188 ? 0.083 23.405 9.858 1.00 82.44 188 LYS A CA 1
ATOM 1482 C C . LYS A 1 188 ? 1.350 24.016 10.467 1.00 82.44 188 LYS A C 1
ATOM 1484 O O . LYS A 1 188 ? 2.178 24.557 9.743 1.00 82.44 188 LYS A O 1
ATOM 1489 N N . LYS A 1 189 ? 1.500 23.958 11.793 1.00 82.50 189 LYS A N 1
ATOM 1490 C CA . LYS A 1 189 ? 2.657 24.522 12.503 1.00 82.50 189 LYS A CA 1
ATOM 1491 C C . LYS A 1 189 ? 3.920 23.663 12.379 1.00 82.50 189 LYS A C 1
ATOM 1493 O O . LYS A 1 189 ? 4.991 24.148 12.721 1.00 82.50 189 LYS A O 1
ATOM 1498 N N . PHE A 1 190 ? 3.802 22.421 11.907 1.00 73.00 190 PHE A N 1
ATOM 1499 C CA . PHE A 1 190 ? 4.911 21.473 11.788 1.00 73.00 190 PHE A CA 1
ATOM 1500 C C . PHE A 1 190 ? 5.586 21.467 10.396 1.00 73.00 190 PHE A C 1
ATOM 1502 O O . PHE A 1 190 ? 6.445 20.625 10.160 1.00 73.00 190 PHE A O 1
ATOM 1509 N N . GLY A 1 191 ? 5.264 22.421 9.504 1.00 60.72 191 GLY A N 1
ATOM 1510 C CA . GLY A 1 191 ? 6.039 22.720 8.282 1.00 60.72 191 GLY A CA 1
ATOM 1511 C C . GLY A 1 191 ? 5.285 22.585 6.947 1.00 60.72 191 GLY A C 1
ATOM 1512 O O . GLY A 1 191 ? 4.280 21.881 6.849 1.00 60.72 191 GLY A O 1
ATOM 1513 N N . GLU A 1 192 ? 5.786 23.263 5.903 1.00 50.69 192 GLU A N 1
ATOM 1514 C CA . GLU A 1 192 ? 5.171 23.362 4.560 1.00 50.69 192 GLU A CA 1
ATOM 1515 C C . GLU A 1 192 ? 5.182 22.057 3.746 1.00 50.69 192 GLU A C 1
ATOM 1517 O O . GLU A 1 192 ? 4.286 21.849 2.928 1.00 50.69 192 GLU A O 1
ATOM 1522 N N . GLU A 1 193 ? 6.126 21.142 3.997 1.00 55.62 193 GLU A N 1
ATOM 1523 C CA . GLU A 1 193 ? 6.236 19.851 3.284 1.00 55.62 193 GLU A CA 1
ATOM 1524 C C . GLU A 1 193 ? 5.063 18.888 3.562 1.00 55.62 193 GLU A C 1
ATOM 1526 O O . GLU A 1 193 ? 4.963 17.822 2.962 1.00 55.62 193 GLU A O 1
ATOM 1531 N N . SER A 1 194 ? 4.143 19.272 4.450 1.00 60.22 194 SER A N 1
ATOM 1532 C CA . SER A 1 194 ? 3.045 18.446 4.951 1.00 60.22 194 SER A CA 1
ATOM 1533 C C . SER A 1 194 ? 1.661 18.950 4.530 1.00 60.22 194 SER A C 1
ATOM 1535 O O . SER A 1 194 ? 0.694 18.792 5.272 1.00 60.22 194 SER A O 1
ATOM 1537 N N . ARG A 1 195 ? 1.529 19.603 3.364 1.00 80.12 195 ARG A N 1
ATOM 1538 C CA . ARG A 1 195 ? 0.216 20.038 2.849 1.00 80.12 195 ARG A CA 1
ATOM 1539 C C . ARG A 1 195 ? -0.793 18.895 2.910 1.00 80.12 195 ARG A C 1
ATOM 1541 O O . ARG A 1 195 ? -0.570 17.822 2.357 1.00 80.12 195 ARG A O 1
ATOM 1548 N N . ASN A 1 196 ? -1.937 19.136 3.545 1.00 88.19 196 ASN A N 1
ATOM 1549 C CA . ASN A 1 196 ? -3.017 18.163 3.533 1.00 88.19 196 ASN A CA 1
ATOM 1550 C C . ASN A 1 196 ? -3.950 18.380 2.335 1.00 88.19 196 ASN A C 1
ATOM 1552 O O . ASN A 1 196 ? -5.078 18.849 2.485 1.00 88.19 196 ASN A O 1
ATOM 1556 N N . ASP A 1 197 ? -3.483 18.012 1.143 1.00 90.12 197 ASP A N 1
ATOM 1557 C CA . ASP A 1 197 ? -4.284 18.072 -0.086 1.00 90.12 197 ASP A CA 1
ATOM 1558 C C . ASP A 1 197 ? -5.268 16.877 -0.221 1.00 90.12 197 ASP A C 1
ATOM 1560 O O . ASP A 1 197 ? -5.957 16.754 -1.239 1.00 90.12 197 ASP A O 1
ATOM 1564 N N . HIS A 1 198 ? -5.350 16.010 0.803 1.00 91.88 198 HIS A N 1
ATOM 1565 C CA . HIS A 1 198 ? -6.096 14.740 0.799 1.00 91.88 198 HIS A CA 1
ATOM 1566 C C . HIS A 1 198 ? -7.157 14.619 1.907 1.00 91.88 198 HIS A C 1
ATOM 1568 O O . HIS A 1 198 ? -7.864 13.613 1.979 1.00 91.88 198 HIS A O 1
ATOM 1574 N N . GLY A 1 199 ? -7.296 15.629 2.771 1.00 93.25 199 GLY A N 1
ATOM 1575 C CA . GLY A 1 199 ? -8.242 15.599 3.887 1.00 93.25 199 GLY A CA 1
ATOM 1576 C C . GLY A 1 199 ? -7.960 14.437 4.845 1.00 93.25 199 GLY A C 1
ATOM 1577 O O . GLY A 1 199 ? -6.828 14.253 5.287 1.00 93.25 199 GLY A O 1
ATOM 1578 N N . ASP A 1 200 ? -8.983 13.646 5.162 1.00 94.31 200 ASP A N 1
ATOM 1579 C CA . ASP A 1 200 ? -8.866 12.485 6.059 1.00 94.31 200 ASP A CA 1
ATOM 1580 C C . ASP A 1 200 ? -8.283 11.233 5.374 1.00 94.31 200 ASP A C 1
ATOM 1582 O O . ASP A 1 200 ? -8.266 10.156 5.966 1.00 94.31 200 ASP A O 1
ATOM 1586 N N . TRP A 1 201 ? -7.832 11.354 4.121 1.00 93.25 201 TRP A N 1
ATOM 1587 C CA . TRP A 1 201 ? -7.175 10.292 3.342 1.00 93.25 201 TRP A CA 1
ATOM 1588 C C . TRP A 1 201 ? -5.674 10.526 3.165 1.00 93.25 201 TRP A C 1
ATOM 1590 O O . TRP A 1 201 ? -5.030 9.909 2.315 1.00 93.25 201 TRP A O 1
ATOM 1600 N N . ASN A 1 202 ? -5.117 11.440 3.956 1.00 90.69 202 ASN A N 1
ATOM 1601 C CA . ASN A 1 202 ? -3.679 11.583 4.106 1.00 90.69 202 ASN A CA 1
ATOM 1602 C C . ASN A 1 202 ? -3.099 10.310 4.746 1.00 90.69 202 ASN A C 1
ATOM 1604 O O . ASN A 1 202 ? -3.670 9.824 5.722 1.00 90.69 202 ASN A O 1
ATOM 1608 N N . GLY A 1 203 ? -1.969 9.801 4.242 1.00 88.62 203 GLY A N 1
ATOM 1609 C CA . GLY A 1 203 ? -1.319 8.595 4.781 1.00 88.62 203 GLY A CA 1
ATOM 1610 C C . GLY A 1 203 ? -1.014 8.687 6.282 1.00 88.62 203 GLY A C 1
ATOM 1611 O O . GLY A 1 203 ? -1.163 7.707 7.000 1.00 88.62 203 GLY A O 1
ATOM 1612 N N . LEU A 1 204 ? -0.750 9.892 6.803 1.00 88.25 204 LEU A N 1
ATOM 1613 C CA . LEU A 1 204 ? -0.516 10.129 8.236 1.00 88.25 204 LEU A CA 1
ATOM 1614 C C . LEU A 1 204 ? -1.747 9.886 9.132 1.00 88.25 204 LEU A C 1
ATOM 1616 O O . LEU A 1 204 ? -1.623 9.886 10.356 1.00 88.25 204 LEU A O 1
ATOM 1620 N N . ALA A 1 205 ? -2.938 9.700 8.557 1.00 91.81 205 ALA A N 1
ATOM 1621 C CA . ALA A 1 205 ? -4.139 9.302 9.293 1.00 91.81 205 ALA A CA 1
ATOM 1622 C C . ALA A 1 205 ? -4.213 7.783 9.552 1.00 91.81 205 ALA A C 1
ATOM 1624 O O . ALA A 1 205 ? -5.138 7.316 10.229 1.00 91.81 205 ALA A O 1
ATOM 1625 N N . PHE A 1 206 ? -3.265 7.012 9.015 1.00 94.00 206 PHE A N 1
ATOM 1626 C CA . PHE A 1 206 ? -3.274 5.556 9.006 1.00 94.00 206 PHE A CA 1
ATOM 1627 C C . PHE A 1 206 ? -2.016 4.979 9.654 1.00 94.00 206 PHE A C 1
ATOM 1629 O O . PHE A 1 206 ? -0.962 5.607 9.689 1.00 94.00 206 PHE A O 1
ATOM 1636 N N . LEU A 1 207 ? -2.157 3.766 10.182 1.00 91.88 207 LEU A N 1
ATOM 1637 C CA . LEU A 1 207 ? -1.069 2.932 10.667 1.00 91.88 207 LEU A CA 1
ATOM 1638 C C . LEU A 1 207 ? -0.985 1.703 9.769 1.00 91.88 207 LEU A C 1
ATOM 1640 O O . LEU A 1 207 ? -1.960 0.953 9.672 1.00 91.88 207 LEU A O 1
ATOM 1644 N N . GLY A 1 208 ? 0.159 1.520 9.117 1.00 92.75 208 GLY A N 1
ATOM 1645 C CA . GLY A 1 208 ? 0.448 0.312 8.356 1.00 92.75 208 GLY A CA 1
ATOM 1646 C C . GLY A 1 208 ? 0.745 -0.888 9.250 1.00 92.75 208 GLY A C 1
ATOM 1647 O O . GLY A 1 208 ? 1.114 -0.741 10.414 1.00 92.75 208 GLY A O 1
ATOM 1648 N N . VAL A 1 209 ? 0.574 -2.073 8.678 1.00 94.69 209 VAL A N 1
ATOM 1649 C CA . VAL A 1 209 ? 1.114 -3.351 9.154 1.00 94.69 209 VAL A CA 1
ATOM 1650 C C . VAL A 1 209 ? 1.843 -4.013 7.992 1.00 94.69 209 VAL A C 1
ATOM 1652 O O . VAL A 1 209 ? 1.508 -3.737 6.840 1.00 94.69 209 VAL A O 1
ATOM 1655 N N . ASP A 1 210 ? 2.798 -4.900 8.274 1.00 96.19 210 ASP A N 1
ATOM 1656 C CA . ASP A 1 210 ? 3.513 -5.631 7.225 1.00 96.19 210 ASP A CA 1
ATOM 1657 C C . ASP A 1 210 ? 2.534 -6.453 6.359 1.00 96.19 210 ASP A C 1
ATOM 1659 O O . ASP A 1 210 ? 1.907 -7.392 6.868 1.00 96.19 210 ASP A O 1
ATOM 1663 N N . PRO A 1 211 ? 2.389 -6.148 5.054 1.00 97.31 211 PRO A N 1
ATOM 1664 C CA . PRO A 1 211 ? 1.526 -6.916 4.162 1.00 97.31 211 PRO A CA 1
ATOM 1665 C C . PRO A 1 211 ? 2.073 -8.307 3.813 1.00 97.31 211 PRO A C 1
ATOM 1667 O O . PRO A 1 211 ? 1.306 -9.163 3.362 1.00 97.31 211 PRO A O 1
ATOM 1670 N N . ALA A 1 212 ? 3.380 -8.553 3.968 1.00 96.94 212 ALA A N 1
ATOM 1671 C CA . ALA A 1 212 ? 4.025 -9.762 3.457 1.00 96.94 212 ALA A CA 1
ATOM 1672 C C . ALA A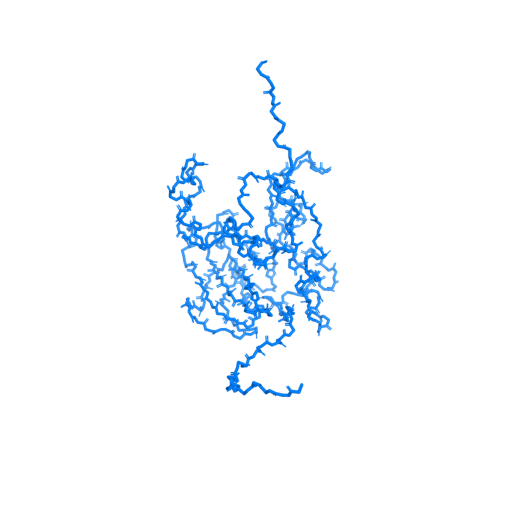 1 212 ? 3.444 -11.060 4.057 1.00 96.94 212 ALA A C 1
ATOM 1674 O O . ALA A 1 212 ? 3.098 -11.951 3.273 1.00 96.94 212 ALA A O 1
ATOM 1675 N N . PRO A 1 213 ? 3.238 -11.191 5.386 1.00 96.25 213 PRO A N 1
ATOM 1676 C CA . PRO A 1 213 ? 2.601 -12.373 5.967 1.00 96.25 213 PRO A CA 1
ATOM 1677 C C . PRO A 1 213 ? 1.200 -12.648 5.404 1.00 96.25 213 PRO A C 1
ATOM 1679 O O . PRO A 1 213 ? 0.867 -13.801 5.126 1.00 96.25 213 PRO A O 1
ATOM 1682 N N . VAL A 1 214 ? 0.409 -11.594 5.168 1.00 95.88 214 VAL A N 1
ATOM 1683 C CA . VAL A 1 214 ? -0.963 -11.699 4.642 1.00 95.88 214 VAL A CA 1
ATOM 1684 C C . VAL A 1 214 ? -0.956 -12.215 3.204 1.00 95.88 214 VAL A C 1
ATOM 1686 O O . VAL A 1 214 ? -1.722 -13.115 2.863 1.00 95.88 214 VAL A O 1
ATOM 1689 N N . LEU A 1 215 ? -0.051 -11.703 2.365 1.00 97.25 215 LEU A N 1
ATOM 1690 C CA . LEU A 1 215 ? 0.113 -12.170 0.984 1.00 97.25 215 LEU A CA 1
ATOM 1691 C C . LEU A 1 215 ? 0.630 -13.614 0.916 1.00 97.25 215 LEU A C 1
ATOM 1693 O O . LEU A 1 215 ? 0.184 -14.402 0.079 1.00 97.25 215 LEU A O 1
ATOM 1697 N N . LEU A 1 216 ? 1.542 -13.988 1.815 1.00 97.06 216 LEU A N 1
ATOM 1698 C CA . LEU A 1 216 ? 2.051 -15.355 1.913 1.00 97.06 216 LEU A CA 1
ATOM 1699 C C . LEU A 1 216 ? 0.970 -16.339 2.377 1.00 97.06 216 LEU A C 1
ATOM 1701 O O . LEU A 1 216 ? 0.907 -17.448 1.850 1.00 97.06 216 LEU A O 1
ATOM 1705 N N . ALA A 1 217 ? 0.108 -15.949 3.321 1.00 95.69 217 ALA A N 1
ATOM 1706 C CA . ALA A 1 217 ? -1.062 -16.741 3.703 1.00 95.69 217 ALA A CA 1
ATOM 1707 C C . ALA A 1 217 ? -2.023 -16.917 2.520 1.00 95.69 217 ALA A C 1
ATOM 1709 O O . ALA A 1 217 ? -2.356 -18.048 2.164 1.00 95.69 217 ALA A O 1
ATOM 1710 N N . ALA A 1 218 ? -2.347 -15.825 1.821 1.00 94.88 218 ALA A N 1
ATOM 1711 C CA . ALA A 1 218 ? -3.181 -15.861 0.622 1.00 94.88 218 ALA A CA 1
ATOM 1712 C C . ALA A 1 218 ? -2.627 -16.803 -0.460 1.00 94.88 218 ALA A C 1
ATOM 1714 O O . ALA A 1 218 ? -3.384 -17.522 -1.111 1.00 94.88 218 ALA A O 1
ATOM 1715 N N . HIS A 1 219 ? -1.302 -16.843 -0.644 1.00 95.81 219 HIS A N 1
ATOM 1716 C CA . HIS A 1 219 ? -0.658 -17.770 -1.579 1.00 95.81 219 HIS A CA 1
ATOM 1717 C C . HIS A 1 219 ? -0.881 -19.245 -1.220 1.00 95.81 219 HIS A C 1
ATOM 1719 O O . HIS A 1 219 ? -1.009 -20.076 -2.115 1.00 95.81 219 HIS A O 1
ATOM 1725 N N . ARG A 1 220 ? -0.968 -19.571 0.075 1.00 95.88 220 ARG A N 1
ATOM 1726 C CA . ARG A 1 220 ? -1.274 -20.924 0.564 1.00 95.88 220 ARG A CA 1
ATOM 1727 C C . ARG A 1 220 ? -2.774 -21.247 0.564 1.00 95.88 220 ARG A C 1
ATOM 1729 O O . ARG A 1 220 ? -3.152 -22.345 0.953 1.00 95.88 220 ARG A O 1
ATOM 1736 N N . GLY A 1 221 ? -3.625 -20.315 0.129 1.00 94.25 221 GLY A N 1
ATOM 1737 C CA . GLY A 1 221 ? -5.081 -20.446 0.230 1.00 94.25 221 GLY A CA 1
ATOM 1738 C C . GLY A 1 221 ? -5.604 -20.263 1.657 1.00 94.25 221 GLY A C 1
ATOM 1739 O O . GLY A 1 221 ? -6.696 -20.727 1.976 1.00 94.25 221 GLY A O 1
ATOM 1740 N N . GLU A 1 222 ? -4.823 -19.612 2.519 1.00 94.31 222 GLU A N 1
ATOM 1741 C CA . GLU A 1 222 ? -5.162 -19.323 3.909 1.00 94.31 222 GLU A CA 1
ATOM 1742 C C . GLU A 1 222 ? -5.571 -17.853 4.068 1.00 94.31 222 GLU A C 1
ATOM 1744 O O . GLU A 1 222 ? -5.113 -16.976 3.333 1.00 94.31 222 GLU A O 1
ATOM 1749 N N . ALA A 1 223 ? -6.384 -17.568 5.084 1.00 92.75 223 ALA A N 1
ATOM 1750 C CA . ALA A 1 223 ? -6.705 -16.211 5.509 1.00 92.75 223 ALA A CA 1
ATOM 1751 C C . ALA A 1 223 ? -6.142 -15.965 6.916 1.00 92.75 223 ALA A C 1
ATOM 1753 O O . ALA A 1 223 ? -6.200 -16.847 7.774 1.00 92.75 223 ALA A O 1
ATOM 1754 N N . MET A 1 224 ? -5.608 -14.768 7.172 1.00 93.56 224 MET A N 1
ATOM 1755 C CA . MET A 1 224 ? -5.084 -14.413 8.498 1.00 93.56 224 MET A CA 1
ATOM 1756 C C . MET A 1 224 ? -6.146 -13.714 9.334 1.00 93.56 224 MET A C 1
ATOM 1758 O O . MET A 1 224 ? -6.810 -12.809 8.838 1.00 93.56 224 MET A O 1
ATOM 1762 N N . THR A 1 225 ? -6.280 -14.072 10.611 1.00 92.94 225 THR A N 1
ATOM 1763 C CA . THR A 1 225 ? -7.083 -13.274 11.548 1.00 92.94 225 THR A CA 1
ATOM 1764 C C . THR A 1 225 ? -6.411 -11.927 11.818 1.00 92.94 225 THR A C 1
ATOM 1766 O O . THR A 1 225 ? -5.187 -11.824 11.740 1.00 92.94 225 THR A O 1
ATOM 1769 N N . LEU A 1 226 ? -7.181 -10.897 12.182 1.00 91.06 226 LEU A N 1
ATOM 1770 C CA . LEU A 1 226 ? -6.607 -9.610 12.609 1.00 91.06 226 LEU A CA 1
ATOM 1771 C C . LEU A 1 226 ? -5.640 -9.780 13.791 1.00 91.06 226 LEU A C 1
ATOM 1773 O O . LEU A 1 226 ? -4.569 -9.182 13.800 1.00 91.06 226 LEU A O 1
ATOM 1777 N N . GLU A 1 227 ? -5.971 -10.656 14.740 1.00 89.62 227 GLU A N 1
ATOM 1778 C CA . GLU A 1 227 ? -5.077 -11.021 15.843 1.00 89.62 227 GLU A CA 1
ATOM 1779 C C . GLU A 1 227 ? -3.737 -11.571 15.335 1.00 89.62 227 GLU A C 1
ATOM 1781 O O . GLU A 1 227 ? -2.685 -11.106 15.765 1.00 89.62 227 GLU A O 1
ATOM 1786 N N . ALA A 1 228 ? -3.753 -12.502 14.373 1.00 91.81 228 ALA A N 1
ATOM 1787 C CA . ALA A 1 228 ? -2.531 -13.057 13.796 1.00 91.81 228 ALA A CA 1
ATOM 1788 C C . ALA A 1 228 ? -1.725 -12.005 13.018 1.00 91.81 228 ALA A C 1
ATOM 1790 O O . ALA A 1 228 ? -0.496 -12.028 13.053 1.00 91.81 228 ALA A O 1
ATOM 1791 N N . VAL A 1 229 ? -2.398 -11.070 12.339 1.00 92.50 229 VAL A N 1
ATOM 1792 C CA . VAL A 1 229 ? -1.746 -9.946 11.645 1.00 92.50 229 VAL A CA 1
ATOM 1793 C C . VAL A 1 229 ? -0.987 -9.077 12.637 1.00 92.50 229 VAL A C 1
ATOM 1795 O O . VAL A 1 229 ? 0.178 -8.762 12.395 1.00 92.50 229 VAL A O 1
ATOM 1798 N N . PHE A 1 230 ? -1.620 -8.720 13.757 1.00 90.62 230 PHE A N 1
ATOM 1799 C CA . PHE A 1 230 ? -0.993 -7.914 14.801 1.00 90.62 230 PHE A CA 1
ATOM 1800 C C . PHE A 1 230 ? 0.105 -8.674 15.548 1.00 90.62 230 PHE A C 1
ATOM 1802 O O . PHE A 1 230 ? 1.165 -8.108 15.793 1.00 90.62 230 PHE A O 1
ATOM 1809 N N . ALA A 1 231 ? -0.102 -9.957 15.849 1.00 89.44 231 ALA A N 1
ATOM 1810 C CA . ALA A 1 231 ? 0.894 -10.803 16.503 1.00 89.44 231 ALA A CA 1
ATOM 1811 C C . ALA A 1 231 ? 2.146 -11.034 15.640 1.00 89.44 231 ALA A C 1
ATOM 1813 O O . ALA A 1 231 ? 3.225 -11.268 16.179 1.00 89.44 231 ALA A O 1
ATOM 1814 N N . ALA A 1 232 ? 2.017 -10.956 14.312 1.00 89.31 232 ALA A N 1
ATOM 1815 C CA . ALA A 1 232 ? 3.142 -11.038 13.387 1.00 89.31 232 ALA A CA 1
ATOM 1816 C C . ALA A 1 232 ? 3.974 -9.744 13.314 1.00 89.31 232 ALA A C 1
ATOM 1818 O O . ALA A 1 232 ? 5.051 -9.757 12.720 1.00 89.31 232 ALA A O 1
ATOM 1819 N N . GLN A 1 233 ? 3.500 -8.631 13.887 1.00 87.69 233 GLN A N 1
ATOM 1820 C CA . GLN A 1 233 ? 4.248 -7.375 13.892 1.00 87.69 233 GLN A CA 1
ATOM 1821 C C . GLN A 1 233 ? 5.296 -7.372 15.005 1.00 87.69 233 GLN A C 1
ATOM 1823 O O . GLN A 1 233 ? 4.996 -7.663 16.162 1.00 87.69 233 GLN A O 1
ATOM 1828 N N . GLU A 1 234 ? 6.514 -6.945 14.685 1.00 82.56 234 GLU A N 1
ATOM 1829 C CA . GLU A 1 234 ? 7.505 -6.591 15.699 1.00 82.56 234 GLU A CA 1
ATOM 1830 C C . GLU A 1 234 ? 7.252 -5.149 16.176 1.00 82.56 234 GLU A C 1
ATOM 1832 O O . GLU A 1 234 ? 7.312 -4.227 15.352 1.00 82.56 234 GLU A O 1
ATOM 1837 N N . PRO A 1 235 ? 6.986 -4.903 17.476 1.00 80.00 235 PRO A N 1
ATOM 1838 C CA . PRO A 1 235 ? 6.787 -3.551 17.985 1.00 80.00 235 PRO A CA 1
ATOM 1839 C C . PRO A 1 235 ? 8.036 -2.685 17.792 1.00 80.00 235 PRO A C 1
ATOM 1841 O O . PRO A 1 235 ? 9.036 -2.847 18.485 1.00 80.00 235 PRO A O 1
ATOM 1844 N N . GLN A 1 236 ? 7.958 -1.720 16.876 1.00 76.50 236 GLN A N 1
ATOM 1845 C CA . GLN A 1 236 ? 9.094 -0.856 16.538 1.00 76.50 236 GLN A CA 1
ATOM 1846 C C . GLN A 1 236 ? 9.271 0.306 17.528 1.00 76.50 236 GLN A C 1
ATOM 1848 O O . GLN A 1 236 ? 10.380 0.776 17.772 1.00 76.50 236 GLN A O 1
ATOM 1853 N N . PHE A 1 237 ? 8.174 0.790 18.113 1.00 75.50 237 PHE A N 1
ATOM 1854 C CA . PHE A 1 237 ? 8.179 1.832 19.135 1.00 75.50 237 PHE A CA 1
ATOM 1855 C C . PHE A 1 237 ? 6.926 1.734 20.013 1.00 75.50 237 PHE A C 1
ATOM 1857 O O . PHE A 1 237 ? 5.876 1.263 19.580 1.00 75.50 237 PHE A O 1
ATOM 1864 N N . LYS A 1 238 ? 7.020 2.227 21.253 1.00 79.38 238 LYS A N 1
ATOM 1865 C CA . LYS A 1 238 ? 5.869 2.457 22.137 1.00 79.38 238 LYS A CA 1
ATOM 1866 C C . LYS A 1 238 ? 5.762 3.951 22.420 1.00 79.38 238 LYS A C 1
ATOM 1868 O O . LYS A 1 238 ? 6.725 4.565 22.877 1.00 79.38 238 LYS A O 1
ATOM 1873 N N . ILE A 1 239 ? 4.594 4.539 22.169 1.00 78.81 239 ILE A N 1
ATOM 1874 C CA . ILE A 1 239 ? 4.340 5.958 22.445 1.00 78.81 239 ILE A CA 1
ATOM 1875 C C . ILE A 1 239 ? 3.504 6.072 23.713 1.00 78.81 239 ILE A C 1
ATOM 1877 O O . ILE A 1 239 ? 2.432 5.482 23.818 1.00 78.81 239 ILE A O 1
ATOM 1881 N N . ARG A 1 240 ? 3.970 6.888 24.660 1.00 81.44 240 ARG A N 1
ATOM 1882 C CA . ARG A 1 240 ? 3.184 7.310 25.821 1.00 81.44 240 ARG A CA 1
ATOM 1883 C C . ARG A 1 240 ? 2.856 8.788 25.690 1.00 81.44 240 ARG A C 1
ATOM 1885 O O . ARG A 1 240 ? 3.763 9.614 25.651 1.00 81.44 240 ARG A O 1
ATOM 1892 N N . PHE A 1 241 ? 1.574 9.129 25.679 1.00 75.00 241 PHE A N 1
ATOM 1893 C CA . PHE A 1 241 ? 1.123 10.517 25.615 1.00 75.00 241 PHE A CA 1
ATOM 1894 C C . PHE A 1 241 ? -0.044 10.763 26.586 1.00 75.00 241 PHE A C 1
ATOM 1896 O O . PHE A 1 241 ? -0.809 9.843 26.878 1.00 75.00 241 PHE A O 1
ATOM 1903 N N . PRO A 1 242 ? -0.171 11.978 27.148 1.00 79.31 242 PRO A N 1
ATOM 1904 C CA . PRO A 1 242 ? -1.239 12.298 28.087 1.00 79.31 242 PRO A CA 1
ATOM 1905 C C . PRO A 1 242 ? -2.553 12.541 27.333 1.00 79.31 242 PRO A C 1
ATOM 1907 O O . PRO A 1 242 ? -2.791 13.639 26.836 1.00 79.31 242 PRO A O 1
ATOM 1910 N N . ALA A 1 243 ? -3.415 11.528 27.267 1.00 75.44 243 ALA A N 1
ATOM 1911 C CA . ALA A 1 243 ? -4.738 11.643 26.663 1.00 75.44 243 ALA A CA 1
ATOM 1912 C C . ALA A 1 243 ? -5.784 10.777 27.389 1.00 75.44 243 ALA A C 1
ATOM 1914 O O . ALA A 1 243 ? -5.415 9.802 28.047 1.00 75.44 243 ALA A O 1
ATOM 1915 N N . PRO A 1 244 ? -7.083 11.121 27.286 1.00 77.06 244 PRO A N 1
ATOM 1916 C CA . PRO A 1 244 ? -8.169 10.220 27.671 1.00 77.06 244 PRO A CA 1
ATOM 1917 C C . PRO A 1 244 ? -8.098 8.878 26.926 1.00 77.06 244 PRO A C 1
ATOM 1919 O O . PRO A 1 244 ? -7.614 8.823 25.797 1.00 77.06 244 PRO A O 1
ATOM 1922 N N . GLU A 1 245 ? -8.647 7.815 27.521 1.00 69.19 245 GLU A N 1
ATOM 1923 C CA . GLU A 1 245 ? -8.667 6.461 26.932 1.00 69.19 245 GLU A CA 1
ATOM 1924 C C . GLU A 1 245 ? -9.412 6.382 25.589 1.00 69.19 245 GLU A C 1
ATOM 1926 O O . GLU A 1 245 ? -9.185 5.465 24.813 1.00 69.19 245 GLU A O 1
ATOM 1931 N N . SER A 1 246 ? -10.266 7.359 25.276 1.00 72.00 246 SER A N 1
ATOM 1932 C CA . SER A 1 246 ? -11.050 7.412 24.039 1.00 72.00 246 SER A CA 1
ATOM 1933 C C . SER A 1 246 ? -10.589 8.498 23.063 1.00 72.00 246 SER A C 1
ATOM 1935 O O . SER A 1 246 ? -11.374 8.890 22.196 1.00 72.00 246 SER A O 1
ATOM 1937 N N . TYR A 1 247 ? -9.383 9.050 23.229 1.00 80.88 247 TYR A N 1
ATOM 1938 C CA . TYR A 1 247 ? -8.912 10.189 22.437 1.00 80.88 247 TYR A CA 1
ATOM 1939 C C . TYR A 1 247 ? -8.714 9.826 20.962 1.00 80.88 247 TYR A C 1
ATOM 1941 O O . TYR A 1 247 ? -9.302 10.467 20.089 1.00 80.88 247 TYR 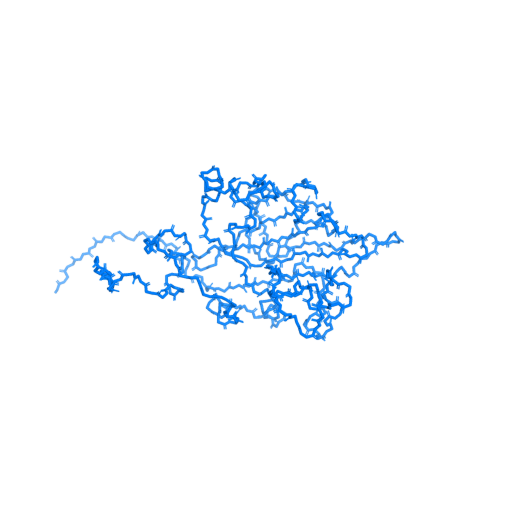A O 1
ATOM 1949 N N . LEU A 1 248 ? -7.942 8.774 20.683 1.00 85.31 248 LEU A N 1
ATOM 1950 C CA . LEU A 1 248 ? -7.759 8.272 19.323 1.00 85.31 248 LEU A CA 1
ATOM 1951 C C . LEU A 1 248 ? -8.890 7.318 18.948 1.00 85.31 248 LEU A C 1
ATOM 1953 O O . LEU A 1 248 ? -9.343 6.511 19.762 1.00 85.31 248 LEU A O 1
ATOM 1957 N N . TYR A 1 249 ? -9.296 7.361 17.682 1.00 89.00 249 TYR A N 1
ATOM 1958 C CA . TYR A 1 249 ? -10.147 6.336 17.087 1.00 89.00 249 TYR A CA 1
ATOM 1959 C C . TYR A 1 249 ? -9.541 4.941 17.272 1.00 89.00 249 TYR A C 1
ATOM 1961 O O . TYR A 1 249 ? -10.267 4.032 17.668 1.00 89.00 249 TYR A O 1
ATOM 1969 N N . TRP A 1 250 ? -8.216 4.805 17.122 1.00 88.69 250 TRP A N 1
ATOM 1970 C CA . TRP A 1 250 ? -7.490 3.559 17.386 1.00 88.69 250 TRP A CA 1
ATOM 1971 C C . TRP A 1 250 ? -7.857 2.914 18.723 1.00 88.69 250 TRP A C 1
ATOM 1973 O O . TRP A 1 250 ? -8.222 1.746 18.761 1.00 88.69 250 TRP A O 1
ATOM 1983 N N . GLN A 1 251 ? -7.825 3.685 19.815 1.00 86.38 251 GLN A N 1
ATOM 1984 C CA . GLN A 1 251 ? -8.074 3.162 21.163 1.00 86.38 251 GLN A CA 1
ATOM 1985 C C . GLN A 1 251 ? -9.492 2.602 21.316 1.00 86.38 251 GLN A C 1
ATOM 1987 O O . GLN A 1 251 ? -9.716 1.684 22.095 1.00 86.38 251 GLN A O 1
ATOM 1992 N N . ARG A 1 252 ? -10.457 3.151 20.567 1.00 85.94 252 ARG A N 1
ATOM 1993 C CA . ARG A 1 252 ? -11.842 2.666 20.567 1.00 85.94 252 ARG A CA 1
ATOM 1994 C C . ARG A 1 252 ? -12.012 1.406 19.724 1.00 85.94 252 ARG A C 1
ATOM 1996 O O . ARG A 1 252 ? -12.895 0.613 20.022 1.00 85.94 252 ARG A O 1
ATOM 2003 N N . GLN A 1 253 ? -11.221 1.257 18.661 1.00 85.94 253 GLN A N 1
ATOM 2004 C CA . GLN A 1 253 ? -11.302 0.111 17.752 1.00 85.94 253 GLN A CA 1
ATOM 2005 C C . GLN A 1 253 ? -10.489 -1.094 18.219 1.00 85.94 253 GLN A C 1
ATOM 2007 O O . GLN A 1 253 ? -10.901 -2.217 17.957 1.00 85.94 253 GLN A O 1
ATOM 2012 N N . PHE A 1 254 ? -9.362 -0.849 18.888 1.00 86.75 254 PHE A N 1
ATOM 2013 C CA . PHE A 1 254 ? -8.412 -1.863 19.344 1.00 86.75 254 PHE A CA 1
ATOM 2014 C C . PHE A 1 254 ? -8.031 -1.618 20.815 1.00 86.75 254 PHE A C 1
ATOM 2016 O O . PHE A 1 254 ? -6.864 -1.337 21.117 1.00 86.75 254 PHE A O 1
ATOM 2023 N N . PRO A 1 255 ? -9.002 -1.629 21.752 1.00 83.81 255 PRO A N 1
ATOM 2024 C CA . PRO A 1 255 ? -8.737 -1.373 23.169 1.00 83.81 255 PRO A CA 1
ATOM 2025 C C . PRO A 1 255 ? -7.735 -2.365 23.777 1.00 83.81 255 PRO A C 1
ATOM 2027 O O . PRO A 1 255 ? -6.992 -2.007 24.687 1.00 83.81 255 PRO A O 1
ATOM 2030 N N . GLU A 1 256 ? -7.663 -3.587 23.252 1.00 82.94 256 GLU A N 1
ATOM 2031 C CA . GLU A 1 256 ? -6.701 -4.618 23.641 1.00 82.94 256 GLU A CA 1
ATOM 2032 C C . GLU A 1 256 ? -5.243 -4.247 23.334 1.00 82.94 256 GLU A C 1
ATOM 2034 O O . GLU A 1 256 ? -4.333 -4.768 23.974 1.00 82.94 256 GLU A O 1
ATOM 2039 N N . GLN A 1 257 ? -5.009 -3.315 22.404 1.00 81.25 257 GLN A N 1
ATOM 2040 C CA . GLN A 1 257 ? -3.673 -2.805 22.080 1.00 81.25 257 GLN A CA 1
ATOM 2041 C C . GLN A 1 257 ? -3.269 -1.583 22.917 1.00 81.25 257 GLN A C 1
ATOM 2043 O O . GLN A 1 257 ? -2.215 -0.984 22.689 1.00 81.25 257 GLN A O 1
ATOM 2048 N N . VAL A 1 258 ? -4.100 -1.184 23.882 1.00 79.12 258 VAL A N 1
ATOM 2049 C CA . VAL A 1 258 ? -3.853 -0.032 24.749 1.00 79.12 258 VAL A CA 1
ATOM 2050 C C . VAL A 1 258 ? -3.507 -0.517 26.154 1.00 79.12 258 VAL A C 1
ATOM 2052 O O . VAL A 1 258 ? -4.360 -0.957 26.920 1.00 79.12 258 VAL A O 1
ATOM 2055 N N . GLU A 1 259 ? -2.238 -0.382 26.533 1.00 73.31 259 GLU A N 1
ATOM 2056 C CA . GLU A 1 259 ? -1.783 -0.662 27.897 1.00 73.31 259 GLU A CA 1
ATOM 2057 C C . GLU A 1 259 ? -1.990 0.572 28.807 1.00 73.31 259 GLU A C 1
ATOM 2059 O O . GLU A 1 259 ? -1.218 1.527 28.745 1.00 73.31 259 GLU A O 1
ATOM 2064 N N . GLY A 1 260 ? -2.997 0.534 29.691 1.00 59.94 260 GLY A N 1
ATOM 2065 C CA . GLY A 1 260 ? -3.112 1.372 30.899 1.00 59.94 260 GLY A CA 1
ATOM 2066 C C . GLY A 1 260 ? -3.374 2.883 30.723 1.00 59.94 260 GLY A C 1
ATOM 2067 O O . GLY A 1 260 ? -2.546 3.644 30.225 1.00 59.94 260 GLY A O 1
ATOM 2068 N N . GLY A 1 261 ? -4.489 3.367 31.283 1.00 51.88 261 GLY A N 1
ATOM 2069 C CA . GLY A 1 261 ? -4.721 4.787 31.566 1.00 51.88 261 GLY A CA 1
ATOM 2070 C C . GLY A 1 261 ? -3.893 5.298 32.757 1.00 51.88 261 GLY A C 1
ATOM 2071 O O . GLY A 1 261 ? -3.383 4.534 33.577 1.00 51.88 261 GLY A O 1
ATOM 2072 N N . LEU A 1 262 ? -3.767 6.621 32.904 1.00 44.19 262 LEU A N 1
ATOM 2073 C CA . LEU A 1 262 ? -3.176 7.272 34.087 1.00 44.19 262 LEU A CA 1
ATOM 2074 C C . LEU A 1 262 ? -4.066 7.118 35.342 1.00 44.19 262 LEU A C 1
ATOM 2076 O O . LEU A 1 262 ? -4.388 8.098 36.010 1.00 44.19 262 LEU A O 1
ATOM 2080 N N . ALA A 1 263 ? -4.440 5.902 35.724 1.00 45.34 263 ALA A N 1
ATOM 2081 C CA . ALA A 1 263 ? -4.980 5.612 37.045 1.00 45.34 263 ALA A CA 1
ATOM 2082 C C . ALA A 1 263 ? -3.820 5.319 38.012 1.00 45.34 263 ALA A C 1
ATOM 2084 O O . ALA A 1 263 ? -3.613 4.192 38.445 1.00 45.34 263 ALA A O 1
ATOM 2085 N N . GLY A 1 264 ? -3.009 6.330 38.344 1.00 42.94 264 GLY A N 1
ATOM 2086 C CA . GLY A 1 264 ? -2.033 6.178 39.427 1.00 42.94 264 GLY A CA 1
ATOM 2087 C C . GLY A 1 264 ? -0.788 7.049 39.327 1.00 42.94 264 GLY A C 1
ATOM 2088 O O . GLY A 1 264 ? 0.060 6.868 38.463 1.00 42.94 264 GLY A O 1
ATOM 2089 N N . ARG A 1 265 ? -0.636 7.915 40.333 1.00 39.41 265 ARG A N 1
ATOM 2090 C CA . ARG A 1 265 ? 0.544 8.735 40.659 1.00 39.41 265 ARG A CA 1
ATOM 2091 C C . ARG A 1 265 ? 0.773 9.948 39.753 1.00 39.41 265 ARG A C 1
ATOM 2093 O O . ARG A 1 265 ? 1.773 10.061 39.051 1.00 39.41 265 ARG A O 1
ATOM 2100 N N . ARG A 1 266 ? -0.039 10.987 39.984 1.00 41.38 266 ARG A N 1
ATOM 2101 C CA . ARG A 1 266 ? 0.538 12.338 40.069 1.00 41.38 266 ARG A CA 1
ATOM 2102 C C . ARG A 1 266 ? 1.575 12.314 41.197 1.00 41.38 266 ARG A C 1
ATOM 2104 O O . ARG A 1 266 ? 1.215 12.464 42.362 1.00 41.38 266 ARG A O 1
ATOM 2111 N N . ARG A 1 267 ? 2.859 12.113 40.889 1.00 42.62 267 ARG A N 1
ATOM 2112 C CA . ARG A 1 267 ? 3.904 12.588 41.801 1.00 42.62 267 ARG A CA 1
ATOM 2113 C C . ARG A 1 267 ? 3.830 14.109 41.747 1.00 42.62 267 ARG A C 1
ATOM 2115 O O . ARG A 1 267 ? 4.261 14.718 40.774 1.00 42.62 267 ARG A O 1
ATOM 2122 N N . ARG A 1 268 ? 3.218 14.714 42.771 1.00 40.56 268 ARG A N 1
ATOM 2123 C CA . ARG A 1 268 ? 3.478 16.117 43.095 1.00 40.56 268 ARG A CA 1
ATOM 2124 C C . ARG A 1 268 ? 4.983 16.213 43.314 1.00 40.56 268 ARG A C 1
ATOM 2126 O O . ARG A 1 268 ? 5.486 15.687 44.302 1.00 40.56 268 ARG A O 1
ATOM 2133 N N . VAL A 1 269 ? 5.693 16.818 42.373 1.00 44.19 269 VAL A N 1
ATOM 2134 C CA . VAL A 1 269 ? 7.011 17.366 42.670 1.00 44.19 269 VAL A CA 1
ATOM 2135 C C . VAL A 1 269 ? 6.720 18.565 43.569 1.00 44.19 269 VAL A C 1
ATOM 2137 O O . VAL A 1 269 ? 6.018 19.491 43.159 1.00 44.19 269 VAL A O 1
ATOM 2140 N N . GLY A 1 270 ? 7.088 18.441 44.846 1.00 43.84 270 GLY A N 1
ATOM 2141 C CA . GLY A 1 270 ? 6.997 19.532 45.810 1.00 43.84 270 GLY A CA 1
ATOM 2142 C C . GLY A 1 270 ? 7.820 20.722 45.326 1.00 43.84 270 GLY A C 1
ATOM 2143 O O . GLY A 1 270 ? 8.803 20.528 44.613 1.00 43.84 270 GLY A O 1
ATOM 2144 N N . LYS A 1 271 ? 7.342 21.922 45.665 1.00 39.00 271 LYS A N 1
ATOM 2145 C CA . LYS A 1 271 ? 8.030 23.193 45.420 1.00 39.00 271 LYS A CA 1
ATOM 2146 C C . LYS A 1 271 ? 9.430 23.202 46.020 1.00 39.00 271 LYS A C 1
ATOM 2148 O O . LYS A 1 271 ? 9.585 22.589 47.099 1.00 39.00 271 LYS A O 1
#

Solvent-accessible surface area (backbone atoms only — not comparable to full-atom values): 15489 Å² total; per-residue (Å²): 132,90,88,86,90,78,78,92,71,84,70,82,71,72,82,48,71,46,41,52,62,41,48,64,42,45,87,65,55,33,59,79,73,70,38,50,79,68,22,34,34,47,77,42,89,97,35,58,58,31,10,37,52,38,70,36,52,50,94,59,64,91,77,63,90,60,76,73,30,75,33,57,22,35,23,37,28,61,84,38,60,51,97,88,52,48,51,59,36,56,30,24,32,33,39,47,32,32,26,70,39,65,40,84,49,40,80,76,35,74,48,9,13,30,40,32,35,39,26,84,35,50,90,42,69,38,34,36,40,46,21,11,22,65,41,78,70,68,54,61,74,39,78,42,48,58,64,33,74,42,27,30,35,21,36,31,18,74,93,47,43,66,95,58,27,27,39,39,38,31,34,30,36,62,40,40,81,57,40,40,59,48,32,74,79,55,45,65,80,79,44,82,96,64,72,72,86,51,45,62,69,37,72,87,25,44,43,55,45,71,45,63,67,48,49,48,32,26,72,74,76,38,58,41,37,58,67,55,57,57,69,70,53,78,86,86,76,85,90,87,76,98,67,65,78,70,67,43,48,34,37,69,77,43,50,89,78,55,85,77,73,92,85,73,76,85,75,77,77,76,134

Nearest PDB structures (foldseek):
  6ue4-assembly1_B  TM=7.287E-01  e=1.245E-07  Vibrio cholerae O1 biovar El Tor str. N16961
  4zyb-assembly3_C  TM=8.409E-01  e=6.352E-05  Staphylococcus aureus subsp. aureus NCTC 8325
  3tuf-assembly1_B-2  TM=6.579E-01  e=6.269E-06  Bacillus subtilis
  6jn7-assembly2_B  TM=6.149E-01  e=4.137E-06  Campylobacter jejuni
  5kqc-assembly1_A  TM=7.274E-01  e=6.740E-05  Staphylococcus aureus

Secondary structure (DSSP, 8-state):
------------------EE----SSS--TTTTT-HHHHB--SBTTBGGGGSSBS----SSSSPSS----B-SEEEPPS-B-TT--B-PEEE-SSSEEEEEEE--TTSSTT-SEEEEEEEETTEEEEEEE-SEEEE---TT-EE-TT-EEEEE---STT--GGG--EEEEEEEES-S-HHHHHHHTGGGG-GGG--TTGGGSGGGEEEE-SHHHHHHHHTT--EEHHHHHHTS-----------TTSSHHHHH-GGG----S-S-------

Mean predicted aligned error: 8.09 Å